Protein AF-A0A8K0RJI7-F1 (afdb_monomer)

Organism: NCBI:txid61284

Structure (mmCIF, N/CA/C/O backbone):
data_AF-A0A8K0RJI7-F1
#
_entry.id   AF-A0A8K0RJI7-F1
#
loop_
_atom_site.group_PDB
_atom_site.id
_atom_site.type_symbol
_atom_site.label_atom_id
_atom_site.label_alt_id
_atom_site.label_comp_id
_atom_site.label_asym_id
_atom_site.label_entity_id
_atom_site.label_seq_id
_atom_site.pdbx_PDB_ins_code
_atom_site.Cartn_x
_atom_site.Cartn_y
_atom_site.Cartn_z
_atom_site.occupancy
_atom_site.B_iso_or_equiv
_atom_site.auth_seq_id
_atom_site.auth_comp_id
_atom_site.auth_asym_id
_atom_site.auth_atom_id
_atom_site.pdbx_PDB_model_num
ATOM 1 N N . ILE A 1 1 ? 12.481 9.383 -5.957 1.00 90.12 1 ILE A N 1
ATOM 2 C CA . ILE A 1 1 ? 11.675 10.118 -6.959 1.00 90.12 1 ILE A CA 1
ATOM 3 C C . ILE A 1 1 ? 12.537 11.181 -7.626 1.00 90.12 1 ILE A C 1
ATOM 5 O O . ILE A 1 1 ? 13.377 11.758 -6.938 1.00 90.12 1 ILE A O 1
ATOM 9 N N . CYS A 1 2 ? 12.396 11.375 -8.936 1.00 91.81 2 CYS A N 1
ATOM 10 C CA . CYS A 1 2 ? 13.054 12.466 -9.658 1.00 91.81 2 CYS A CA 1
ATOM 11 C C . CYS A 1 2 ? 12.597 13.827 -9.094 1.00 91.81 2 CYS A C 1
ATOM 13 O O . CYS A 1 2 ? 11.471 13.941 -8.621 1.00 91.81 2 CYS A O 1
ATOM 15 N N . THR A 1 3 ? 13.475 14.831 -9.063 1.00 90.38 3 THR A N 1
ATOM 16 C CA . THR A 1 3 ? 13.127 16.189 -8.591 1.00 90.38 3 THR A CA 1
ATOM 17 C C . THR A 1 3 ? 12.796 17.159 -9.723 1.00 90.38 3 THR A C 1
ATOM 19 O O . THR A 1 3 ? 12.595 18.337 -9.457 1.00 90.38 3 THR A O 1
ATOM 22 N N . ASP A 1 4 ? 12.767 16.697 -10.975 1.00 89.00 4 ASP A N 1
ATOM 23 C CA . ASP A 1 4 ? 12.409 17.534 -12.120 1.00 89.00 4 ASP A CA 1
ATOM 24 C C . ASP A 1 4 ? 10.889 17.757 -12.174 1.00 89.00 4 ASP A C 1
ATOM 26 O O . ASP A 1 4 ? 10.128 16.792 -12.121 1.00 89.00 4 ASP A O 1
ATOM 30 N N . ASP A 1 5 ? 10.449 19.013 -12.294 1.00 83.75 5 ASP A N 1
ATOM 31 C CA . ASP A 1 5 ? 9.034 19.411 -12.171 1.00 83.75 5 ASP A CA 1
ATOM 32 C C . ASP A 1 5 ? 8.113 18.776 -13.225 1.00 83.75 5 ASP A C 1
ATOM 34 O O . ASP A 1 5 ? 6.894 18.771 -13.072 1.00 83.75 5 ASP A O 1
ATOM 38 N N . LYS A 1 6 ? 8.682 18.252 -14.316 1.00 86.38 6 LYS A N 1
ATOM 39 C CA . LYS A 1 6 ? 7.943 17.601 -15.409 1.00 86.38 6 LYS A CA 1
ATOM 40 C C . LYS A 1 6 ? 8.105 16.079 -15.414 1.00 86.38 6 LYS A C 1
ATOM 42 O O . LYS A 1 6 ? 7.796 15.444 -16.421 1.00 86.38 6 LYS A O 1
ATOM 47 N N . CYS A 1 7 ? 8.637 15.495 -14.338 1.00 88.75 7 CYS A N 1
ATOM 48 C CA . CYS A 1 7 ? 8.981 14.082 -14.285 1.00 88.75 7 CYS A CA 1
ATOM 49 C C . CYS A 1 7 ? 8.437 13.370 -13.041 1.00 88.75 7 CYS A C 1
ATOM 51 O O . CYS A 1 7 ? 8.995 13.471 -11.949 1.00 88.75 7 CYS A O 1
ATOM 53 N N . ASP A 1 8 ? 7.447 12.504 -13.253 1.00 86.56 8 ASP A N 1
ATOM 54 C CA . ASP A 1 8 ? 6.852 11.675 -12.196 1.00 86.56 8 ASP A CA 1
ATOM 55 C C . ASP A 1 8 ? 7.604 10.351 -11.961 1.00 86.56 8 ASP A C 1
ATOM 57 O O . ASP A 1 8 ? 7.124 9.440 -11.281 1.00 86.56 8 ASP A O 1
ATOM 61 N N . TYR A 1 9 ? 8.807 10.202 -12.525 1.00 88.44 9 TYR A N 1
ATOM 62 C CA . TYR A 1 9 ? 9.553 8.955 -12.426 1.00 88.44 9 TYR A CA 1
ATOM 63 C C . TYR A 1 9 ? 9.998 8.668 -10.986 1.00 88.44 9 TYR A C 1
ATOM 65 O O . TYR A 1 9 ? 10.750 9.418 -10.344 1.00 88.44 9 TYR A O 1
ATOM 73 N N . CYS A 1 10 ? 9.599 7.501 -10.488 1.00 87.88 10 CYS A N 1
ATOM 74 C CA . CYS A 1 10 ? 10.078 6.948 -9.235 1.00 87.88 10 CYS A CA 1
ATOM 75 C C . CYS A 1 10 ? 10.521 5.492 -9.417 1.00 87.88 10 CYS A C 1
ATOM 77 O O . CYS A 1 10 ? 10.012 4.741 -10.243 1.00 87.88 10 CYS A O 1
ATOM 79 N N . THR A 1 11 ? 11.527 5.091 -8.647 1.00 88.69 11 THR A N 1
ATOM 80 C CA . THR A 1 11 ? 12.058 3.728 -8.654 1.00 88.69 11 THR A CA 1
ATOM 81 C C . THR A 1 11 ? 12.514 3.370 -7.250 1.00 88.69 11 THR A C 1
ATOM 83 O O . THR A 1 11 ? 12.948 4.231 -6.483 1.00 88.69 11 THR A O 1
ATOM 86 N N . ARG A 1 12 ? 12.420 2.078 -6.930 1.00 87.38 12 ARG A N 1
ATOM 87 C CA . ARG A 1 12 ? 12.932 1.488 -5.686 1.00 87.38 12 ARG A CA 1
ATOM 88 C C . ARG A 1 12 ? 14.443 1.244 -5.722 1.00 87.38 12 ARG A C 1
ATOM 90 O O . ARG A 1 12 ? 15.040 1.019 -4.680 1.00 87.38 12 ARG A O 1
ATOM 97 N N . ARG A 1 13 ? 15.040 1.229 -6.917 1.00 88.38 13 ARG A N 1
ATOM 98 C CA . ARG A 1 13 ? 16.465 0.953 -7.152 1.00 88.38 13 ARG A CA 1
ATOM 99 C C . ARG A 1 13 ? 17.171 2.225 -7.585 1.00 88.38 13 ARG A C 1
ATOM 101 O O . ARG A 1 13 ? 16.717 2.860 -8.539 1.00 88.38 13 ARG A O 1
ATOM 108 N N . VAL A 1 14 ? 18.255 2.581 -6.898 1.00 89.06 14 VAL A N 1
ATOM 109 C CA . VAL A 1 14 ? 18.999 3.816 -7.173 1.00 89.06 14 VAL A CA 1
ATOM 110 C C . VAL A 1 14 ? 19.699 3.743 -8.527 1.00 89.06 14 VAL A C 1
ATOM 112 O O . VAL A 1 14 ? 19.699 4.728 -9.250 1.00 89.06 14 VAL A O 1
ATOM 115 N N . GLU A 1 15 ? 20.175 2.566 -8.940 1.00 92.31 15 GLU A N 1
ATOM 116 C CA . GLU A 1 15 ? 20.837 2.320 -10.231 1.00 92.31 15 GLU A CA 1
ATOM 117 C C . GLU A 1 15 ? 19.938 2.749 -11.392 1.00 92.31 15 GLU A C 1
ATOM 119 O O . GLU A 1 15 ? 20.341 3.516 -12.259 1.00 92.31 15 GLU A O 1
ATOM 124 N N . LYS A 1 16 ? 18.654 2.385 -11.322 1.00 92.00 16 LYS A N 1
ATOM 125 C CA . LYS A 1 16 ? 17.657 2.816 -12.308 1.00 92.00 16 LYS A CA 1
ATOM 126 C C . LYS A 1 16 ? 17.427 4.329 -12.305 1.00 92.00 16 LYS A C 1
ATOM 128 O O . LYS A 1 16 ? 17.042 4.889 -13.323 1.00 92.00 16 LYS A O 1
ATOM 133 N N . MET A 1 17 ? 17.638 4.996 -11.170 1.00 91.44 17 MET A N 1
ATOM 134 C CA . MET A 1 17 ? 17.592 6.456 -11.106 1.00 91.44 17 MET A CA 1
ATOM 135 C C . MET A 1 17 ? 18.823 7.067 -11.779 1.00 91.44 17 MET A C 1
ATOM 137 O O . MET A 1 17 ? 18.676 8.052 -12.496 1.00 91.44 17 MET A O 1
ATOM 141 N N . HIS A 1 18 ? 20.007 6.464 -11.615 1.00 92.88 18 HIS A N 1
ATOM 142 C CA . HIS A 1 18 ? 21.217 6.877 -12.332 1.00 92.88 18 HIS A CA 1
ATOM 143 C C . HIS A 1 18 ? 21.011 6.799 -13.854 1.00 92.88 18 HIS A C 1
ATOM 145 O O . HIS A 1 18 ? 21.307 7.775 -14.544 1.00 92.88 18 HIS A O 1
ATOM 151 N N . ASP A 1 19 ? 20.427 5.703 -14.347 1.00 93.00 19 ASP A N 1
ATOM 152 C CA . ASP A 1 19 ? 20.117 5.492 -15.771 1.00 93.00 19 ASP A CA 1
ATOM 153 C C . ASP A 1 19 ? 19.017 6.424 -16.298 1.00 93.00 19 ASP A C 1
ATOM 155 O O . ASP A 1 19 ? 18.947 6.706 -17.493 1.00 93.00 19 ASP A O 1
ATOM 159 N N . HIS A 1 20 ? 18.156 6.923 -15.411 1.00 92.81 20 HIS A N 1
ATOM 160 C CA . HIS A 1 20 ? 17.091 7.857 -15.754 1.00 92.81 20 HIS A CA 1
ATOM 161 C C . HIS A 1 20 ? 17.591 9.306 -15.901 1.00 92.81 20 HIS A C 1
ATOM 163 O O . HIS A 1 20 ? 17.025 10.072 -16.678 1.00 92.81 20 HIS A O 1
ATOM 169 N N . MET A 1 21 ? 18.665 9.706 -15.207 1.00 91.38 21 MET A N 1
ATOM 170 C CA . MET A 1 21 ? 19.163 11.094 -15.233 1.00 91.38 21 MET A CA 1
ATOM 171 C C . MET A 1 21 ? 19.499 11.661 -16.619 1.00 91.38 21 MET A C 1
ATOM 173 O O . MET A 1 21 ? 19.175 12.831 -16.856 1.00 91.38 21 MET A O 1
ATOM 177 N N . PRO A 1 22 ? 20.089 10.886 -17.550 1.00 91.56 22 PRO A N 1
ATOM 178 C CA . PRO A 1 22 ? 20.344 11.358 -18.905 1.00 91.56 22 PRO A CA 1
ATOM 179 C C . PRO A 1 22 ? 19.091 11.845 -19.644 1.00 91.56 22 PRO A C 1
ATOM 181 O O . PRO A 1 22 ? 19.218 12.718 -20.498 1.00 91.56 22 PRO A O 1
ATOM 184 N N . ALA A 1 23 ? 17.889 11.366 -19.290 1.00 89.94 23 ALA A N 1
ATOM 185 C CA . ALA A 1 23 ? 16.630 11.845 -19.873 1.00 89.94 23 ALA A CA 1
ATOM 186 C C . ALA A 1 23 ? 16.375 13.340 -19.600 1.00 89.94 23 ALA A C 1
ATOM 188 O O . ALA A 1 23 ? 15.705 14.004 -20.384 1.00 89.94 23 ALA A O 1
ATOM 189 N N . HIS A 1 24 ? 16.968 13.880 -18.531 1.00 89.75 24 HIS A N 1
ATOM 190 C CA . HIS A 1 24 ? 16.906 15.299 -18.160 1.00 89.75 24 HIS A CA 1
ATOM 191 C C . HIS A 1 24 ? 18.175 16.069 -18.544 1.00 89.75 24 HIS A C 1
ATOM 193 O O . HIS A 1 24 ? 18.389 17.184 -18.071 1.00 89.75 24 HIS A O 1
ATOM 199 N N . GLY A 1 25 ? 19.072 15.460 -19.331 1.00 88.81 25 GLY A N 1
ATOM 200 C CA . GLY A 1 25 ? 20.388 16.022 -19.655 1.00 88.81 25 GLY A CA 1
ATOM 201 C C . GLY A 1 25 ? 21.335 16.117 -18.452 1.00 88.81 25 GLY A C 1
ATOM 202 O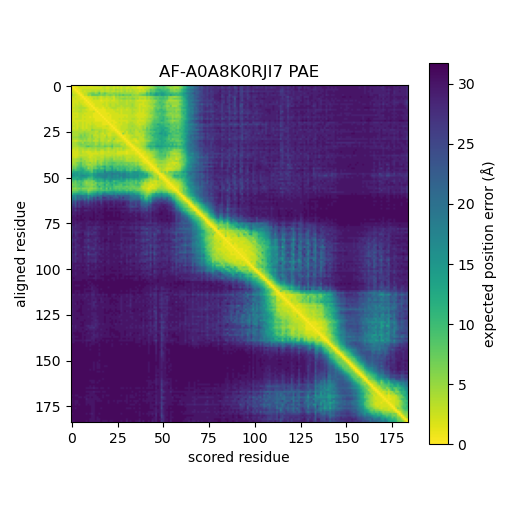 O . GLY A 1 25 ? 22.339 16.828 -18.506 1.00 88.81 25 GLY A O 1
ATOM 203 N N . LYS A 1 26 ? 21.024 15.419 -17.354 1.00 88.88 26 LYS A N 1
ATOM 204 C CA . LYS A 1 26 ? 21.789 15.451 -16.105 1.00 88.88 26 LYS A CA 1
ATOM 205 C C . LYS A 1 26 ? 22.587 14.159 -15.965 1.00 88.88 26 LYS A C 1
ATOM 207 O O . LYS A 1 26 ? 22.165 13.085 -16.386 1.00 88.88 26 LYS A O 1
ATOM 212 N N . ARG A 1 27 ? 23.766 14.245 -15.358 1.00 90.00 27 ARG A N 1
ATOM 213 C CA . ARG A 1 27 ? 24.567 13.073 -14.992 1.00 90.00 27 ARG A CA 1
ATOM 214 C C . ARG A 1 27 ? 24.341 12.774 -13.529 1.00 90.00 27 ARG A C 1
ATOM 216 O O . ARG A 1 27 ? 24.317 13.674 -12.697 1.00 90.00 27 ARG A O 1
ATOM 223 N N . ALA A 1 28 ? 24.263 11.498 -13.195 1.00 86.44 28 ALA A N 1
ATOM 224 C CA . ALA A 1 28 ? 24.016 11.098 -11.824 1.00 86.44 28 ALA A CA 1
ATOM 225 C C . ALA A 1 28 ? 25.138 11.520 -10.848 1.00 86.44 28 ALA A C 1
ATOM 227 O O . ALA A 1 28 ? 24.880 11.732 -9.670 1.00 86.44 28 ALA A O 1
ATOM 228 N N . SER A 1 29 ? 26.358 11.751 -11.349 1.00 87.56 29 SER A N 1
ATOM 229 C CA . SER A 1 29 ? 27.476 12.334 -10.591 1.00 87.56 29 SER A CA 1
ATOM 230 C C . SER A 1 29 ? 27.259 13.790 -10.160 1.00 87.56 29 SER A C 1
ATOM 232 O O . SER A 1 29 ? 28.001 14.291 -9.326 1.00 87.56 29 SER A O 1
ATOM 234 N N . GLN A 1 30 ? 26.283 14.494 -10.741 1.00 89.25 30 GLN A N 1
ATOM 235 C CA . GLN A 1 30 ? 25.916 15.859 -10.348 1.00 89.25 30 GLN A CA 1
ATOM 236 C C . GLN A 1 30 ? 24.961 15.875 -9.145 1.00 89.25 30 GLN A C 1
ATOM 238 O O . GLN A 1 30 ? 24.658 16.947 -8.622 1.00 89.25 30 GLN A O 1
ATOM 243 N N . HIS A 1 31 ? 24.484 14.705 -8.703 1.00 87.88 31 HIS A N 1
ATOM 244 C CA . HIS A 1 31 ? 23.700 14.587 -7.484 1.00 87.88 31 HIS A CA 1
ATOM 245 C C . HIS A 1 31 ? 24.562 14.962 -6.277 1.00 87.88 31 HIS A C 1
ATOM 247 O O . HIS A 1 31 ? 25.542 14.293 -5.959 1.00 87.88 31 HIS A O 1
ATOM 253 N N . THR A 1 32 ? 24.176 16.036 -5.594 1.00 87.94 32 THR A N 1
ATOM 254 C CA . THR A 1 32 ? 24.808 16.489 -4.351 1.00 87.94 32 THR A CA 1
ATOM 255 C C . THR A 1 32 ? 23.738 16.698 -3.290 1.00 87.94 32 THR A C 1
ATOM 257 O O . THR A 1 32 ? 22.575 16.922 -3.619 1.00 87.94 32 THR A O 1
ATOM 260 N N . SER A 1 33 ? 24.123 16.678 -2.014 1.00 82.56 33 SER A N 1
ATOM 261 C CA . SER A 1 33 ? 23.201 16.962 -0.903 1.00 82.56 33 SER A CA 1
ATOM 262 C C . SER A 1 33 ? 22.571 18.359 -0.993 1.00 82.56 33 SER A C 1
ATOM 264 O O . SER A 1 33 ? 21.435 18.545 -0.573 1.00 82.56 33 SER A O 1
ATOM 266 N N . ILE A 1 34 ? 23.283 19.326 -1.581 1.00 85.12 34 ILE A N 1
ATOM 267 C CA . ILE A 1 34 ? 22.828 20.715 -1.760 1.00 85.12 34 ILE A CA 1
ATOM 268 C C . ILE A 1 34 ? 21.900 20.847 -2.978 1.00 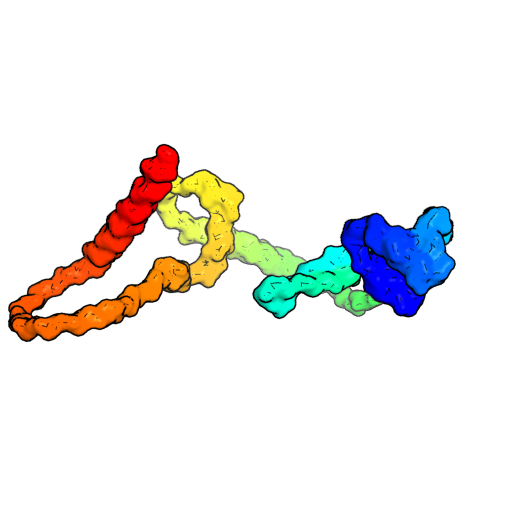85.12 34 ILE A C 1
ATOM 270 O O . ILE A 1 34 ? 20.984 21.666 -2.985 1.00 85.12 34 ILE A O 1
ATOM 274 N N . ARG A 1 35 ? 22.131 20.048 -4.026 1.00 86.25 35 ARG A N 1
ATOM 275 C CA . ARG A 1 35 ? 21.312 20.014 -5.247 1.00 86.25 35 ARG A CA 1
ATOM 276 C C . ARG A 1 35 ? 20.938 18.568 -5.581 1.00 86.25 35 ARG A C 1
ATOM 278 O O . ARG A 1 35 ? 21.552 17.963 -6.468 1.00 86.25 35 ARG A O 1
ATOM 285 N N . PRO A 1 36 ? 19.956 17.995 -4.866 1.00 89.06 36 PRO A N 1
ATOM 286 C CA . PRO A 1 36 ? 19.538 16.625 -5.102 1.00 89.06 36 PRO A CA 1
ATOM 287 C C . PRO A 1 36 ? 18.764 16.518 -6.421 1.00 89.06 36 PRO A C 1
ATOM 289 O O . PRO A 1 36 ? 17.751 17.182 -6.634 1.00 89.06 36 PRO A O 1
ATOM 292 N N . LEU A 1 37 ? 19.233 15.636 -7.305 1.00 91.06 37 LEU A N 1
ATOM 293 C CA . LEU A 1 37 ? 18.557 15.304 -8.571 1.00 91.06 37 LEU A CA 1
ATOM 294 C C . LEU A 1 37 ? 17.399 14.304 -8.411 1.00 91.06 37 LEU A C 1
ATOM 296 O O . LEU A 1 37 ? 16.564 14.119 -9.295 1.00 91.06 37 LEU A O 1
ATOM 300 N N . TRP A 1 38 ? 17.374 13.625 -7.273 1.00 92.12 38 TRP A N 1
ATOM 301 C CA . TRP A 1 38 ? 16.298 12.755 -6.837 1.00 92.12 38 TRP A CA 1
ATOM 302 C C . TRP A 1 38 ? 16.246 12.807 -5.316 1.00 92.12 38 TRP A C 1
ATOM 304 O O . TRP A 1 38 ? 17.262 13.030 -4.662 1.00 92.12 38 TRP A O 1
ATOM 314 N N . LYS A 1 39 ? 15.068 12.581 -4.746 1.00 90.00 39 LYS A N 1
ATOM 315 C CA . LYS A 1 39 ? 14.873 12.486 -3.295 1.00 90.00 39 LYS A CA 1
ATOM 316 C C . LYS A 1 39 ? 14.348 11.108 -2.912 1.00 90.00 39 LYS A C 1
ATOM 318 O O . LYS A 1 39 ? 13.674 10.449 -3.714 1.00 90.00 39 LYS A O 1
ATOM 323 N N . ALA A 1 40 ? 14.666 10.661 -1.701 1.00 87.88 40 ALA A N 1
ATOM 324 C CA . ALA A 1 40 ? 13.989 9.518 -1.104 1.00 87.88 40 ALA A CA 1
ATOM 325 C C . ALA A 1 40 ? 12.520 9.886 -0.837 1.00 87.88 40 ALA A C 1
ATOM 327 O O . ALA A 1 40 ? 12.200 11.047 -0.585 1.00 87.88 40 ALA A O 1
ATOM 328 N N . CYS A 1 41 ? 11.620 8.915 -0.944 1.00 84.19 41 CYS A N 1
ATOM 329 C CA . CYS A 1 41 ? 10.206 9.104 -0.645 1.00 84.19 41 CYS A CA 1
ATOM 330 C C . CYS A 1 41 ? 9.622 7.808 -0.091 1.00 84.19 41 CYS A C 1
ATOM 332 O O . CYS A 1 41 ? 10.044 6.717 -0.487 1.00 84.19 41 CYS A O 1
ATOM 334 N N . LYS A 1 42 ? 8.637 7.926 0.799 1.00 84.81 42 LYS A N 1
ATOM 335 C CA . LYS A 1 42 ? 7.875 6.783 1.293 1.00 84.81 42 LYS A CA 1
ATOM 336 C C . LYS A 1 42 ? 6.731 6.506 0.324 1.00 84.81 42 LYS A C 1
ATOM 338 O O . LYS A 1 42 ? 5.997 7.416 -0.054 1.00 84.81 42 LYS A O 1
ATOM 343 N N . LEU A 1 43 ? 6.618 5.257 -0.116 1.00 85.38 43 LEU A N 1
ATOM 344 C CA . LEU A 1 43 ? 5.515 4.800 -0.956 1.00 85.38 43 LEU A CA 1
ATOM 345 C C . LEU A 1 43 ? 4.575 3.964 -0.099 1.00 85.38 43 LEU A C 1
ATOM 347 O O . LEU A 1 43 ? 5.031 3.057 0.598 1.00 85.38 43 LEU A O 1
ATOM 351 N N . GLN A 1 44 ? 3.282 4.255 -0.174 1.00 85.56 44 GLN A N 1
ATOM 352 C CA . GLN A 1 44 ? 2.247 3.358 0.321 1.00 85.56 44 GLN A CA 1
ATOM 353 C C . GLN A 1 44 ? 1.646 2.596 -0.854 1.00 85.56 44 GLN A C 1
ATOM 355 O O . GLN A 1 44 ? 1.571 3.096 -1.978 1.00 85.56 44 GLN A O 1
ATOM 360 N N . THR A 1 45 ? 1.278 1.350 -0.578 1.00 88.81 45 THR A N 1
ATOM 361 C CA . THR A 1 45 ? 0.740 0.416 -1.561 1.00 88.81 45 THR A CA 1
ATOM 362 C C . THR A 1 45 ? -0.659 -0.000 -1.181 1.00 88.81 45 THR A C 1
ATOM 364 O O . THR A 1 45 ? -0.931 -0.248 -0.005 1.00 88.81 45 THR A O 1
ATOM 367 N N . TYR A 1 46 ? -1.512 -0.153 -2.182 1.00 83.00 46 TYR A N 1
ATOM 368 C CA . TYR A 1 46 ? -2.822 -0.761 -2.024 1.00 83.00 46 TYR A CA 1
ATOM 369 C C . TYR A 1 46 ? -3.111 -1.669 -3.218 1.00 83.00 46 TYR A C 1
ATOM 371 O O . TYR A 1 46 ? -2.581 -1.475 -4.314 1.00 83.00 46 TYR A O 1
ATOM 379 N N . PHE A 1 47 ? -3.904 -2.709 -2.974 1.00 81.75 47 PHE A N 1
ATOM 380 C CA . PHE A 1 47 ? -4.311 -3.647 -4.011 1.00 81.75 47 PHE A CA 1
ATOM 381 C C . PHE A 1 47 ? -5.505 -3.059 -4.753 1.00 81.75 47 PHE A C 1
ATOM 383 O O . PHE A 1 47 ? -6.569 -2.882 -4.163 1.00 81.75 47 PHE A O 1
ATOM 390 N N . THR A 1 48 ? -5.327 -2.747 -6.032 1.00 77.81 48 THR A N 1
ATOM 391 C CA . THR A 1 48 ? -6.405 -2.221 -6.883 1.00 77.81 48 THR A CA 1
ATOM 392 C C . THR A 1 48 ? -7.211 -3.332 -7.536 1.00 77.81 48 THR A C 1
ATOM 394 O O . THR A 1 48 ? -8.421 -3.214 -7.697 1.00 77.81 48 THR A O 1
ATOM 397 N N . ALA A 1 49 ? -6.557 -4.443 -7.871 1.00 82.94 49 ALA A N 1
ATOM 398 C CA . ALA A 1 49 ? -7.189 -5.656 -8.369 1.00 82.94 49 ALA A CA 1
ATOM 399 C C . ALA A 1 49 ? -6.301 -6.870 -8.070 1.00 82.94 49 ALA A C 1
ATOM 401 O O . ALA A 1 49 ? -5.189 -6.744 -7.551 1.00 82.94 49 ALA A O 1
ATOM 402 N N . LYS A 1 50 ? -6.773 -8.070 -8.422 1.00 81.88 50 LYS A N 1
ATOM 403 C CA . LYS A 1 50 ? -6.008 -9.311 -8.247 1.00 81.88 50 LYS A CA 1
ATOM 404 C C . LYS A 1 50 ? -4.678 -9.221 -9.012 1.00 81.88 50 LYS A C 1
ATOM 406 O O . LYS A 1 50 ? -4.657 -9.296 -10.235 1.00 81.88 50 LYS A O 1
ATOM 411 N N . GLY A 1 51 ? -3.579 -9.051 -8.279 1.00 78.19 51 GLY A N 1
ATOM 412 C CA . GLY A 1 51 ? -2.227 -8.936 -8.837 1.00 78.19 51 GLY A CA 1
ATOM 413 C C . GLY A 1 51 ? -1.811 -7.534 -9.302 1.00 78.19 51 GLY A C 1
ATOM 414 O O . GLY A 1 51 ? -0.694 -7.396 -9.794 1.00 78.19 51 GLY A O 1
ATOM 415 N N . LEU A 1 52 ? -2.647 -6.502 -9.128 1.00 83.44 52 LEU A N 1
ATOM 416 C CA . LEU A 1 52 ? -2.281 -5.109 -9.402 1.00 83.44 52 LEU A CA 1
ATOM 417 C C . LEU A 1 52 ? -2.031 -4.362 -8.088 1.00 83.44 52 LEU A C 1
ATOM 419 O O . LEU A 1 52 ? -2.882 -4.337 -7.196 1.00 83.44 52 LEU A O 1
ATOM 423 N N . ILE A 1 53 ? -0.831 -3.791 -7.974 1.00 86.75 53 ILE A N 1
ATOM 424 C CA . ILE A 1 53 ? -0.402 -2.976 -6.838 1.00 86.75 53 ILE A CA 1
ATOM 425 C C . ILE A 1 53 ? -0.168 -1.565 -7.355 1.00 86.75 53 ILE A C 1
ATOM 427 O O . ILE A 1 53 ? 0.739 -1.350 -8.163 1.00 86.75 53 ILE A O 1
ATOM 431 N N . ASP A 1 54 ? -0.939 -0.621 -6.830 1.00 84.81 54 ASP A N 1
ATOM 432 C CA . ASP A 1 54 ? -0.710 0.795 -7.074 1.00 84.81 54 ASP A CA 1
ATOM 433 C C . ASP A 1 54 ? 0.188 1.382 -5.987 1.00 84.81 54 ASP A C 1
ATOM 435 O O . ASP A 1 54 ? 0.132 0.998 -4.813 1.00 84.81 54 ASP A O 1
ATOM 439 N N . TYR A 1 55 ? 1.020 2.337 -6.400 1.00 84.38 55 TYR A N 1
ATOM 440 C CA . TYR A 1 55 ? 1.952 3.058 -5.544 1.00 84.38 55 TYR A CA 1
ATOM 441 C C . TYR A 1 55 ? 1.591 4.536 -5.552 1.00 84.38 55 TYR A C 1
ATOM 443 O O . TYR A 1 55 ? 1.473 5.141 -6.615 1.00 84.38 55 TYR A O 1
ATOM 451 N N . PHE A 1 56 ? 1.500 5.140 -4.374 1.00 85.75 56 PHE A N 1
ATOM 452 C CA . PHE A 1 56 ? 1.402 6.589 -4.247 1.00 85.75 56 PHE A CA 1
ATOM 453 C C . PHE A 1 56 ? 2.391 7.098 -3.203 1.00 85.75 56 PHE A C 1
ATOM 455 O O . PHE A 1 56 ? 2.790 6.383 -2.278 1.00 85.75 56 PHE A O 1
ATOM 462 N N . VAL A 1 57 ? 2.838 8.338 -3.391 1.00 84.31 57 VAL A N 1
ATOM 463 C CA . VAL A 1 57 ? 3.810 8.980 -2.507 1.00 84.31 57 VAL A CA 1
ATOM 464 C C . VAL A 1 57 ? 3.095 9.464 -1.254 1.00 84.31 57 VAL A C 1
ATOM 466 O O . VAL A 1 57 ? 2.156 10.251 -1.336 1.00 84.31 57 VAL A O 1
ATOM 469 N N . VAL A 1 58 ? 3.567 9.014 -0.095 1.00 85.75 58 VAL A N 1
ATOM 470 C CA . VAL A 1 58 ? 3.141 9.541 1.200 1.00 85.75 58 VAL A CA 1
ATOM 471 C C . VAL A 1 58 ? 4.132 10.618 1.602 1.00 85.75 58 VAL A C 1
ATOM 473 O O . VAL A 1 58 ? 5.308 10.339 1.847 1.00 85.75 58 VAL A O 1
ATOM 476 N N . ASN A 1 59 ? 3.652 11.855 1.665 1.00 80.50 59 ASN A N 1
ATOM 477 C CA . ASN A 1 59 ? 4.377 12.912 2.347 1.00 80.50 59 ASN A CA 1
ATOM 478 C C . ASN A 1 59 ? 4.123 12.719 3.839 1.00 80.50 59 ASN A C 1
ATOM 480 O O . ASN A 1 59 ? 3.015 12.968 4.314 1.00 80.50 59 ASN A O 1
ATOM 484 N N . GLU A 1 60 ? 5.128 12.253 4.576 1.00 65.44 60 GLU A N 1
ATOM 485 C CA . GLU A 1 60 ? 5.110 12.456 6.019 1.00 65.44 60 GLU A CA 1
ATOM 486 C C . GLU A 1 60 ? 5.260 13.960 6.206 1.00 65.44 60 GLU A C 1
ATOM 488 O O . GLU A 1 60 ? 6.290 14.540 5.863 1.00 65.44 60 GLU A O 1
ATOM 493 N N . ALA A 1 61 ? 4.175 14.620 6.611 1.00 58.59 61 ALA A N 1
ATOM 494 C CA . ALA A 1 61 ? 4.291 15.973 7.103 1.00 58.59 61 ALA A CA 1
ATOM 495 C C . ALA A 1 61 ? 5.268 15.887 8.274 1.00 58.59 61 ALA A C 1
ATOM 497 O O . ALA A 1 61 ? 4.949 15.279 9.298 1.00 58.59 61 ALA A O 1
ATOM 498 N N . GLU A 1 62 ? 6.471 16.437 8.091 1.00 54.38 62 GLU A N 1
ATOM 499 C CA . GLU A 1 62 ? 7.346 16.773 9.207 1.00 54.38 62 GLU A CA 1
ATOM 500 C C . GLU A 1 62 ? 6.443 17.412 10.265 1.00 54.38 62 GLU A C 1
ATOM 502 O O . GLU A 1 62 ? 5.660 18.300 9.896 1.00 54.38 62 GLU A O 1
ATOM 507 N N . PRO A 1 63 ? 6.457 16.955 11.530 1.00 45.94 63 PRO A N 1
ATOM 508 C CA . PRO A 1 63 ? 5.706 17.630 12.567 1.00 45.94 63 PRO A CA 1
ATOM 509 C C . PRO A 1 63 ? 6.288 19.035 12.640 1.00 45.94 63 PRO A C 1
ATOM 511 O O . PRO A 1 63 ? 7.330 19.262 13.256 1.00 45.94 63 PRO A O 1
ATOM 514 N N . SER A 1 64 ? 5.648 19.980 11.947 1.00 40.47 64 SER A N 1
ATOM 515 C CA . SER A 1 64 ? 5.936 21.388 12.081 1.00 40.47 64 SER A CA 1
ATOM 516 C C . SER A 1 64 ? 5.867 21.633 13.572 1.00 40.47 64 SER A C 1
ATOM 518 O O . SER A 1 64 ? 4.820 21.428 14.192 1.00 40.47 64 SER A O 1
ATOM 520 N N . SER A 1 65 ? 7.011 21.974 14.155 1.00 50.03 65 SER A N 1
ATOM 521 C CA . SER A 1 65 ? 7.136 22.398 15.538 1.00 50.03 65 SER A CA 1
ATOM 522 C C . SER A 1 65 ? 6.409 23.733 15.688 1.00 50.03 65 SER A C 1
ATOM 524 O O . SER A 1 65 ? 7.017 24.796 15.761 1.00 50.03 65 SER A O 1
ATOM 526 N N . SER A 1 66 ? 5.086 23.675 15.610 1.00 40.41 66 SER A N 1
ATOM 527 C CA . SER A 1 66 ? 4.077 24.666 15.950 1.00 40.41 66 SER A CA 1
ATOM 528 C C . SER A 1 66 ? 2.730 23.960 15.748 1.00 40.41 66 SER A C 1
ATOM 530 O O . SER A 1 66 ? 2.292 23.787 14.609 1.00 40.41 66 SER A O 1
ATOM 532 N N . PRO A 1 67 ? 2.043 23.524 16.814 1.00 40.81 67 PRO A N 1
ATOM 533 C CA . PRO A 1 67 ? 0.612 23.318 16.718 1.00 40.81 67 PRO A CA 1
ATOM 534 C C . PRO A 1 67 ? -0.003 24.708 16.536 1.00 40.81 67 PRO A C 1
ATOM 536 O O . PRO A 1 67 ? -0.150 25.450 17.501 1.00 40.81 67 PRO A O 1
ATOM 539 N N . SER A 1 68 ? -0.307 25.107 15.302 1.00 38.97 68 SER A N 1
ATOM 540 C CA . SER A 1 68 ? -1.285 26.170 15.077 1.00 38.97 68 SER A CA 1
ATOM 541 C 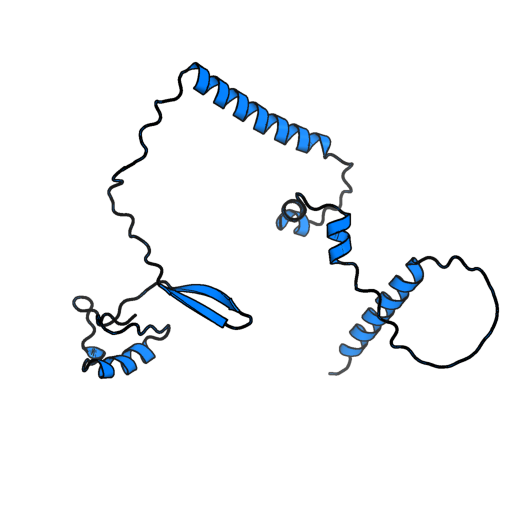C . SER A 1 68 ? -2.669 25.532 15.196 1.00 38.97 68 SER A C 1
ATOM 543 O O . SER A 1 68 ? -3.049 24.753 14.321 1.00 38.97 68 SER A O 1
ATOM 545 N N . PRO A 1 69 ? -3.429 25.807 16.269 1.00 45.88 69 PRO A N 1
ATOM 546 C CA . PRO A 1 69 ? -4.767 25.281 16.426 1.00 45.88 69 PRO A CA 1
ATOM 547 C C . PRO A 1 69 ? -5.726 26.228 15.701 1.00 45.88 69 PRO A C 1
ATOM 549 O O . PRO A 1 69 ? -6.137 27.251 16.239 1.00 45.88 69 PRO A O 1
ATOM 552 N N . LEU A 1 70 ? -6.079 25.903 14.462 1.00 42.47 70 LEU A N 1
ATOM 553 C CA . LEU A 1 70 ? -7.254 26.458 13.791 1.00 42.47 70 LEU A CA 1
ATOM 554 C C . LEU A 1 70 ? -7.951 25.305 13.054 1.00 42.47 70 LEU A C 1
ATOM 556 O O . LEU A 1 70 ? -7.403 24.776 12.101 1.00 42.47 70 LEU A O 1
ATOM 560 N N . GLY A 1 71 ? -9.132 24.830 13.435 1.00 41.94 71 GLY A N 1
ATOM 561 C CA . GLY A 1 71 ? -10.024 25.288 14.484 1.00 41.94 71 GLY A CA 1
ATOM 562 C C . GLY A 1 71 ? -10.681 24.109 15.179 1.00 41.94 71 GLY A C 1
ATOM 563 O O . GLY A 1 71 ? -11.575 23.473 14.634 1.00 41.94 71 GLY A O 1
ATOM 564 N N . THR A 1 72 ? -10.314 23.908 16.438 1.00 43.50 72 THR A N 1
ATOM 565 C CA . THR A 1 72 ? -11.323 23.550 17.425 1.00 43.50 72 THR A CA 1
ATOM 566 C C . THR A 1 72 ? -11.959 24.872 17.810 1.00 43.50 72 THR A C 1
ATOM 568 O O . THR A 1 72 ? -11.409 25.638 18.601 1.00 43.50 72 THR A O 1
ATOM 571 N N . ARG A 1 73 ? -13.091 25.185 17.172 1.00 45.91 73 ARG A N 1
ATOM 572 C CA . ARG A 1 73 ? -14.086 26.083 17.757 1.00 45.91 73 ARG A CA 1
ATOM 573 C C . ARG A 1 73 ? -14.254 25.590 19.187 1.00 45.91 73 ARG A C 1
ATOM 575 O O . ARG A 1 73 ? -14.703 24.464 19.359 1.00 45.91 73 ARG A O 1
ATOM 582 N N . GLY A 1 74 ? -13.768 26.375 20.148 1.00 47.16 74 GLY A N 1
ATOM 583 C CA . GLY A 1 74 ? -13.752 25.992 21.550 1.00 47.16 74 GLY A CA 1
ATOM 584 C C . GLY A 1 74 ? -15.145 25.544 21.946 1.00 47.16 74 GLY A C 1
ATOM 585 O O . GLY A 1 74 ? -16.054 26.369 22.039 1.00 47.16 74 GLY A O 1
ATOM 586 N N . GLU A 1 75 ? -15.315 24.238 22.124 1.00 60.88 75 GLU A N 1
ATOM 587 C CA . GLU A 1 75 ? -16.372 23.770 22.992 1.00 60.88 75 GLU A CA 1
ATOM 588 C C . GLU A 1 75 ? -16.062 24.387 24.356 1.00 60.88 75 GLU A C 1
ATOM 590 O O . GLU A 1 75 ? -14.908 24.320 24.808 1.00 60.88 75 GLU A O 1
ATOM 595 N N . PRO A 1 76 ? -17.026 25.095 24.968 1.00 67.31 76 PRO A N 1
ATOM 596 C CA . PRO A 1 76 ? -1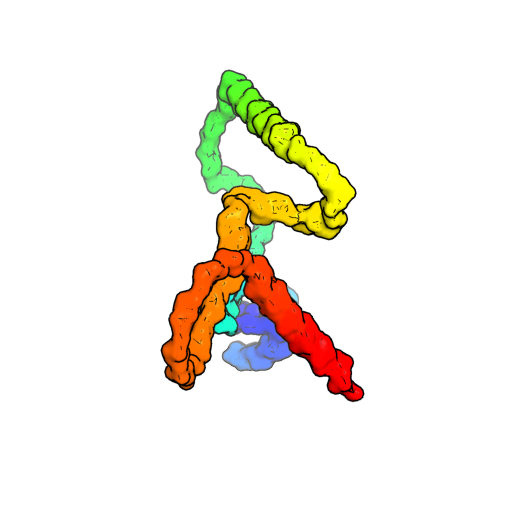6.833 25.568 26.322 1.00 67.31 76 PRO A CA 1
ATOM 597 C C . PRO A 1 76 ? -16.448 24.360 27.185 1.00 67.31 76 PRO A C 1
ATOM 599 O O . PRO A 1 76 ? -16.950 23.258 26.941 1.00 67.31 76 PRO A O 1
ATOM 602 N N . PRO A 1 77 ? -15.529 24.528 28.152 1.00 67.62 77 PRO A N 1
ATOM 603 C CA . PRO A 1 77 ? -15.230 23.454 29.083 1.00 67.62 77 PRO A CA 1
ATOM 604 C C . PRO A 1 77 ? -16.558 22.947 29.655 1.00 67.62 77 PRO A C 1
ATOM 606 O O . PRO A 1 77 ? -17.399 23.786 30.004 1.00 67.62 77 PRO A O 1
ATOM 609 N N . PRO A 1 78 ? -16.767 21.618 29.706 1.00 61.69 78 PRO A N 1
ATOM 610 C CA . PRO A 1 78 ? -18.006 21.067 30.222 1.00 61.69 78 PRO A CA 1
ATOM 611 C C . PRO A 1 78 ? -18.248 21.672 31.598 1.00 61.69 78 PRO A C 1
ATOM 613 O O . PRO A 1 78 ? -17.327 21.796 32.416 1.00 61.69 78 PRO A O 1
ATOM 616 N N . SER A 1 79 ? -19.482 22.100 31.824 1.00 72.31 79 SER A N 1
ATOM 617 C CA . SER A 1 79 ? -19.915 22.579 33.128 1.00 72.31 79 SER A CA 1
ATOM 618 C C . SER A 1 79 ? -19.593 21.526 34.198 1.00 72.31 79 SER A C 1
ATOM 620 O O . SER A 1 79 ? -19.439 20.335 33.918 1.00 72.31 79 SER A O 1
ATOM 622 N N . GLN A 1 80 ? -19.452 21.945 35.456 1.00 72.38 80 GLN A N 1
ATOM 623 C CA . GLN A 1 80 ? -19.087 21.032 36.548 1.00 72.38 80 GLN A CA 1
ATO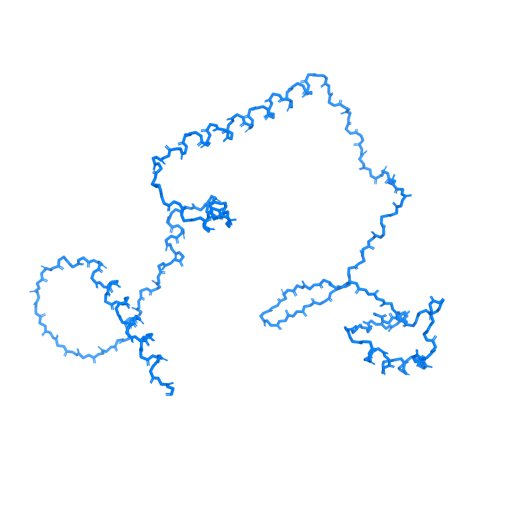M 624 C C . GLN A 1 80 ? -20.055 19.836 36.666 1.00 72.38 80 GLN A C 1
ATOM 626 O O . GLN A 1 80 ? -19.646 18.739 37.048 1.00 72.38 80 GLN A O 1
ATOM 631 N N . GLU A 1 81 ? -21.324 20.054 36.326 1.00 71.69 81 GLU A N 1
ATOM 632 C CA . GLU A 1 81 ? -22.372 19.036 36.268 1.00 71.69 81 GLU A CA 1
ATOM 633 C C . GLU A 1 81 ? -22.188 18.061 35.095 1.00 71.69 81 GLU A C 1
ATOM 635 O O . GLU A 1 81 ? -22.245 16.849 35.301 1.00 71.69 81 GLU A O 1
ATOM 640 N N . GLU A 1 82 ? -21.846 18.549 33.900 1.00 75.62 82 GLU A N 1
ATOM 641 C CA . GLU A 1 82 ? -21.512 17.702 32.749 1.00 75.62 82 GLU A CA 1
ATOM 642 C C . GLU A 1 82 ? -20.244 16.880 33.008 1.00 75.62 82 GLU A C 1
ATOM 644 O O . GLU A 1 82 ? -20.199 15.689 32.712 1.00 75.62 82 GLU A O 1
ATOM 649 N N . GLY A 1 83 ? -19.225 17.473 33.639 1.00 75.12 83 GLY A N 1
ATOM 650 C CA . GLY A 1 83 ? -18.000 16.768 34.019 1.00 75.12 83 GLY A CA 1
ATOM 651 C C . GLY A 1 83 ? -18.253 15.577 34.951 1.00 75.12 83 GLY A C 1
ATOM 652 O O . GLY A 1 83 ? -17.607 14.538 34.804 1.00 75.12 83 GLY A O 1
ATOM 653 N N . LYS A 1 84 ? -19.218 15.702 35.872 1.00 83.88 84 LYS A N 1
ATOM 654 C CA . LYS A 1 84 ? -19.664 14.589 36.723 1.00 83.88 84 LYS A CA 1
ATOM 655 C C . LYS A 1 84 ? -20.403 13.528 35.920 1.00 83.88 84 LYS A C 1
ATOM 657 O O . LYS A 1 84 ? -20.037 12.365 36.016 1.00 83.88 84 LYS A O 1
ATOM 662 N N . LEU A 1 85 ? -21.344 13.933 35.066 1.00 85.38 85 LEU A N 1
ATOM 663 C CA . LEU A 1 85 ? -22.083 13.013 34.199 1.00 85.38 85 LEU A CA 1
ATOM 664 C C . LEU A 1 85 ? -21.143 12.179 33.313 1.00 85.38 85 LEU A C 1
ATOM 666 O O . LEU A 1 85 ? -21.314 10.969 33.186 1.00 85.38 85 LEU A O 1
ATOM 670 N N . PHE A 1 86 ? -20.111 12.800 32.735 1.00 88.31 86 PHE A N 1
ATOM 671 C CA . PHE A 1 86 ? -19.104 12.087 31.946 1.00 88.31 86 PHE A CA 1
ATOM 672 C C . PHE A 1 86 ? -18.221 11.165 32.795 1.00 88.31 86 PHE A C 1
ATOM 674 O O . PHE A 1 86 ? -17.735 10.152 32.288 1.00 88.31 86 PHE A O 1
ATOM 681 N N . GLY A 1 87 ? -17.979 11.514 34.060 1.00 85.69 87 GLY A N 1
ATOM 682 C CA . GLY A 1 87 ? -17.274 10.662 35.016 1.00 85.69 87 GLY A CA 1
ATOM 683 C C . GLY A 1 87 ? -18.081 9.413 35.366 1.00 85.69 87 GLY A C 1
ATOM 684 O O . GLY A 1 87 ? -17.565 8.304 35.233 1.00 85.69 87 GLY A O 1
ATOM 685 N N . ASP A 1 88 ? -19.349 9.600 35.722 1.00 89.19 88 ASP A N 1
ATOM 686 C CA . ASP A 1 88 ? -20.275 8.526 36.089 1.00 89.19 88 ASP A CA 1
ATOM 687 C C . ASP A 1 88 ? -20.512 7.585 34.899 1.00 89.19 88 ASP A C 1
ATOM 689 O O . ASP A 1 88 ? -20.356 6.374 35.024 1.00 89.19 88 ASP A O 1
ATOM 693 N N . LEU A 1 89 ? -20.719 8.132 33.694 1.00 88.31 89 LEU A N 1
ATOM 694 C CA . LEU A 1 89 ? -20.865 7.335 32.472 1.00 88.31 89 LEU A CA 1
ATOM 695 C C . LEU A 1 89 ? -19.625 6.474 32.177 1.00 88.31 89 LEU A C 1
ATOM 697 O O . LEU A 1 89 ? -19.740 5.334 31.727 1.00 88.31 89 LEU A O 1
ATOM 701 N N . LYS A 1 90 ? -18.418 6.998 32.421 1.00 88.62 90 LYS A N 1
ATOM 702 C CA . LYS A 1 90 ? -17.185 6.213 32.264 1.00 88.62 90 LYS A CA 1
ATOM 703 C C . LYS A 1 90 ? -17.107 5.089 33.293 1.00 88.62 90 LYS A C 1
ATOM 705 O O . LYS A 1 90 ? -16.675 3.994 32.935 1.00 88.62 90 LYS A O 1
ATOM 710 N N . ALA A 1 91 ? -17.516 5.347 34.534 1.00 89.12 91 ALA A N 1
ATOM 711 C CA . ALA A 1 91 ? -17.576 4.324 35.571 1.00 89.12 91 ALA A CA 1
ATOM 712 C C . ALA A 1 91 ? -18.577 3.217 35.200 1.00 89.12 91 ALA A C 1
ATOM 714 O O . ALA A 1 91 ? -18.227 2.040 35.276 1.00 89.12 91 ALA A O 1
ATOM 715 N N . ASP A 1 92 ? -19.750 3.584 34.683 1.00 88.12 92 ASP A N 1
ATOM 716 C CA . ASP A 1 92 ? -20.780 2.640 34.242 1.00 88.12 92 ASP A CA 1
ATOM 717 C C . ASP A 1 92 ? -20.304 1.754 33.084 1.00 88.12 92 ASP A C 1
ATOM 719 O O . ASP A 1 92 ? -20.525 0.544 33.095 1.00 88.12 92 ASP A O 1
ATOM 723 N N . ILE A 1 93 ? -19.588 2.313 32.101 1.00 85.75 93 ILE A N 1
ATOM 724 C CA . ILE A 1 93 ? -19.015 1.541 30.982 1.00 85.75 93 ILE A CA 1
ATOM 725 C C . ILE A 1 93 ? -17.982 0.521 31.484 1.00 85.75 93 ILE A C 1
ATOM 727 O O . ILE A 1 93 ? -17.945 -0.620 31.008 1.00 85.75 93 ILE A O 1
ATOM 731 N N . ILE A 1 94 ? -17.138 0.916 32.442 1.00 82.88 94 ILE A N 1
ATOM 732 C CA . ILE A 1 94 ? -16.135 0.028 33.044 1.00 82.88 94 ILE A CA 1
ATOM 733 C C . ILE A 1 94 ? -16.830 -1.084 33.840 1.00 82.88 94 ILE A C 1
ATOM 735 O O . ILE A 1 94 ? -16.487 -2.256 33.674 1.00 82.88 94 ILE A O 1
ATOM 739 N N . GLN A 1 95 ? -17.842 -0.740 34.638 1.00 82.31 95 GLN A N 1
ATOM 740 C CA . GLN A 1 95 ? -18.604 -1.698 35.436 1.00 82.31 95 GLN A CA 1
ATOM 741 C C . GLN A 1 95 ? -19.376 -2.687 34.555 1.00 82.31 95 GLN A C 1
ATOM 743 O O . GLN A 1 95 ? -19.298 -3.894 34.771 1.00 82.31 95 GLN A O 1
ATOM 748 N N . ALA A 1 96 ? -20.051 -2.209 33.508 1.00 75.44 96 ALA A N 1
ATOM 749 C CA . ALA A 1 96 ? -20.761 -3.061 32.558 1.00 75.44 96 ALA A CA 1
ATOM 750 C C . ALA A 1 96 ? -19.811 -4.025 31.828 1.00 75.44 96 ALA A C 1
ATOM 752 O O . ALA A 1 96 ? -20.146 -5.188 31.606 1.00 75.44 96 ALA A O 1
ATOM 753 N N . SER A 1 97 ? -18.601 -3.569 31.491 1.00 71.88 97 SER A N 1
ATOM 754 C CA . SER A 1 97 ? -17.569 -4.423 30.890 1.00 71.88 97 SER A CA 1
ATOM 755 C C . SER A 1 97 ? -17.099 -5.519 31.852 1.00 71.88 97 SER A C 1
ATOM 757 O O . SER A 1 97 ? -16.868 -6.652 31.430 1.00 71.88 97 SER A O 1
ATOM 759 N N . HIS A 1 98 ? -16.983 -5.201 33.142 1.00 70.50 98 HIS A N 1
ATOM 760 C CA . HIS A 1 98 ? -16.625 -6.165 34.179 1.00 70.50 98 HIS A CA 1
ATOM 761 C C . HIS A 1 98 ? -17.737 -7.201 34.416 1.00 70.50 98 HIS A C 1
ATOM 763 O O . HIS A 1 98 ? -17.457 -8.398 34.466 1.00 70.50 98 HIS A O 1
ATOM 769 N N . ASP A 1 99 ? -18.999 -6.774 34.482 1.00 68.12 99 ASP A N 1
ATOM 770 C CA . ASP A 1 99 ? -20.155 -7.665 34.652 1.00 68.12 99 ASP A CA 1
ATOM 771 C C . ASP A 1 99 ? -20.344 -8.622 33.464 1.00 68.12 99 ASP A C 1
ATOM 773 O O . ASP A 1 99 ? -20.734 -9.776 33.645 1.00 68.12 99 ASP A O 1
ATOM 777 N N . LEU A 1 100 ? -20.027 -8.189 32.239 1.00 58.41 100 LEU A N 1
ATOM 778 C CA . LEU A 1 100 ? -19.975 -9.087 31.080 1.00 58.41 100 LEU A CA 1
ATOM 779 C C . LEU A 1 100 ? -18.841 -10.116 31.196 1.00 58.41 100 LEU A C 1
ATOM 781 O O . LEU A 1 100 ? -19.007 -11.251 30.758 1.00 58.41 100 LEU A O 1
ATOM 785 N N . GLY A 1 101 ? -17.710 -9.744 31.802 1.00 57.50 101 GLY A N 1
ATOM 786 C CA . GLY A 1 101 ? -16.613 -10.663 32.100 1.00 57.50 101 GLY A CA 1
ATOM 787 C C . GLY A 1 101 ? -16.986 -11.720 33.143 1.00 57.50 101 GLY A C 1
ATOM 788 O O . GLY A 1 101 ? -16.659 -12.888 32.954 1.00 57.50 101 GLY A O 1
ATOM 789 N N . SER A 1 102 ? -17.711 -11.339 34.202 1.00 56.38 102 SER A N 1
ATOM 790 C CA . SER A 1 102 ? -18.121 -12.272 35.264 1.00 56.38 102 SER A CA 1
ATOM 791 C C . SER A 1 102 ? -19.284 -13.177 34.847 1.00 56.38 102 SER A C 1
ATOM 793 O O . SER A 1 102 ? -19.302 -14.359 35.176 1.00 56.38 102 SER A O 1
ATOM 795 N N . ARG A 1 103 ? -20.235 -12.676 34.048 1.00 52.25 103 ARG A N 1
ATOM 796 C CA . ARG A 1 103 ? -21.361 -13.480 33.533 1.00 52.25 103 ARG A CA 1
ATOM 797 C C . ARG A 1 103 ? -20.987 -14.382 32.353 1.00 52.25 103 ARG A C 1
ATOM 799 O O . ARG A 1 103 ? -21.793 -15.226 31.970 1.00 52.25 103 ARG A O 1
ATOM 806 N N . ALA A 1 104 ? -19.787 -14.218 31.794 1.00 44.94 104 ALA A N 1
ATOM 807 C CA . ALA A 1 104 ? -19.191 -15.115 30.805 1.00 44.94 104 ALA A CA 1
ATOM 808 C C . ALA A 1 104 ? -18.259 -16.169 31.435 1.00 44.94 104 ALA A C 1
ATOM 810 O O . ALA A 1 104 ? -17.543 -16.866 30.709 1.00 44.94 104 ALA A O 1
ATOM 811 N N . GLU A 1 105 ? -18.272 -16.324 32.765 1.00 46.44 105 GLU A N 1
ATOM 812 C CA . GLU A 1 105 ? -17.658 -17.461 33.452 1.00 46.44 105 GLU A CA 1
ATOM 813 C C . GLU A 1 105 ? -18.529 -18.711 33.262 1.00 46.44 105 GLU A C 1
ATOM 815 O O . GLU A 1 105 ? -19.207 -19.208 34.157 1.00 46.44 105 GLU A O 1
ATOM 820 N N . ILE A 1 106 ? -18.542 -19.204 32.026 1.00 48.88 106 ILE A N 1
ATOM 821 C CA . ILE A 1 106 ? -18.939 -20.571 31.727 1.00 48.88 106 ILE A CA 1
ATOM 822 C C . ILE A 1 106 ? -17.752 -21.433 32.153 1.00 48.88 106 ILE A C 1
ATOM 824 O O . ILE A 1 106 ? -16.639 -21.250 31.653 1.00 48.88 106 ILE A O 1
ATOM 828 N N . GLU A 1 107 ? -18.012 -22.297 33.129 1.00 47.97 107 GLU A N 1
ATOM 829 C CA . GLU A 1 107 ? -17.179 -23.375 33.658 1.00 47.97 107 GLU A CA 1
ATOM 830 C C . GLU A 1 107 ? -15.929 -23.679 32.812 1.00 47.97 107 GLU A C 1
ATOM 832 O O . GLU A 1 107 ? -15.982 -24.173 31.683 1.00 47.97 107 GLU A O 1
ATOM 837 N N . SER A 1 108 ? -14.779 -23.314 33.379 1.00 51.00 108 SER A N 1
ATOM 838 C CA . SER A 1 108 ? -13.449 -23.447 32.797 1.00 51.00 108 SER A CA 1
ATOM 839 C C . SER A 1 108 ? -13.152 -24.896 32.394 1.00 51.00 108 SER A C 1
ATOM 841 O O . SER A 1 108 ? -12.652 -25.691 33.190 1.00 51.00 108 SER A O 1
ATOM 843 N N . ARG A 1 109 ? -13.390 -25.240 31.123 1.00 55.66 109 ARG A N 1
ATOM 844 C CA . ARG A 1 109 ? -12.750 -26.395 30.484 1.00 55.66 109 ARG A CA 1
ATOM 845 C C . ARG A 1 109 ? -11.252 -26.093 30.425 1.00 55.66 109 ARG A C 1
ATOM 847 O O . ARG A 1 109 ? -10.793 -25.332 29.574 1.00 55.66 109 ARG A O 1
ATOM 854 N N . ALA A 1 110 ? -10.528 -26.635 31.395 1.00 43.69 110 ALA A N 1
ATOM 855 C CA . ALA A 1 110 ? -9.166 -26.298 31.795 1.00 43.69 110 ALA A CA 1
ATOM 856 C C . ALA A 1 110 ? -8.046 -26.637 30.786 1.00 43.69 110 ALA A C 1
ATOM 858 O O . ALA A 1 110 ? -6.933 -26.914 31.203 1.00 43.69 110 ALA A O 1
ATOM 859 N N . ASP A 1 111 ? -8.294 -26.539 29.479 1.00 54.44 111 ASP A N 1
ATOM 860 C CA . ASP A 1 111 ? -7.280 -26.699 28.428 1.00 54.44 111 ASP A CA 1
ATOM 861 C C . ASP A 1 111 ? -7.454 -25.636 27.335 1.00 54.44 111 ASP A C 1
ATOM 863 O O . ASP A 1 111 ? -7.544 -25.917 26.137 1.00 54.44 111 ASP A O 1
ATOM 867 N N . ARG A 1 112 ? -7.517 -24.357 27.732 1.00 57.38 112 ARG A N 1
ATOM 868 C CA . ARG A 1 112 ? -7.371 -23.260 26.766 1.00 57.38 112 ARG A CA 1
ATOM 869 C C . ARG A 1 112 ? -5.964 -23.340 26.194 1.00 57.38 112 ARG A C 1
ATOM 871 O O . ARG A 1 112 ? -5.002 -22.932 26.842 1.00 57.38 112 ARG A O 1
ATOM 878 N N . VAL A 1 113 ? -5.856 -23.892 24.988 1.00 66.12 113 VAL A N 1
ATOM 879 C CA . VAL A 1 113 ? -4.578 -24.108 24.315 1.00 66.12 113 VAL A CA 1
ATOM 880 C C . VAL A 1 113 ? -3.790 -22.790 24.325 1.00 66.12 113 VAL A C 1
ATOM 882 O O . VAL A 1 113 ? -4.292 -21.792 23.799 1.00 66.12 113 VAL A O 1
ATOM 885 N N . PRO A 1 114 ? -2.586 -22.726 24.928 1.00 69.00 114 PRO A N 1
ATOM 886 C CA . PRO A 1 114 ? -1.913 -21.454 25.213 1.00 69.00 114 PRO A CA 1
ATOM 887 C C . PRO A 1 114 ? -1.714 -20.536 23.997 1.00 69.00 114 PRO A C 1
ATOM 889 O O . PRO A 1 114 ? -1.636 -19.314 24.142 1.00 69.00 114 PRO A O 1
ATOM 892 N N . TRP A 1 115 ? -1.654 -21.096 22.785 1.00 75.0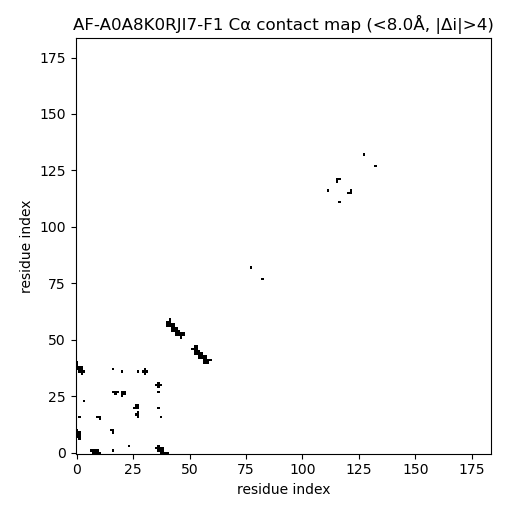0 115 TRP A N 1
ATOM 893 C CA . TRP A 1 115 ? -1.541 -20.319 21.550 1.00 75.00 115 TRP A CA 1
ATOM 894 C C . TRP A 1 115 ? -2.835 -19.571 21.185 1.00 75.00 115 TRP A C 1
ATOM 896 O O . TRP A 1 115 ? -2.746 -18.451 20.689 1.00 75.00 115 TRP A O 1
ATOM 906 N N . LEU A 1 116 ? -4.019 -20.118 21.493 1.00 72.31 116 LEU A N 1
ATOM 907 C CA . LEU A 1 116 ? -5.307 -19.447 21.255 1.00 72.31 116 LEU A CA 1
ATOM 908 C C . LEU A 1 116 ? -5.430 -18.179 22.105 1.00 72.31 116 LEU A C 1
ATOM 910 O O . LEU A 1 116 ? -5.913 -17.150 21.630 1.00 72.31 116 LEU A O 1
ATOM 914 N N . VAL A 1 117 ? -4.944 -18.239 23.348 1.00 72.88 117 VAL A N 1
ATOM 915 C CA . VAL A 1 117 ? -4.909 -17.086 24.258 1.00 72.88 117 VAL A CA 1
ATOM 916 C C . VAL A 1 117 ? -3.849 -16.077 23.814 1.00 72.88 117 VAL A C 1
ATOM 918 O O . VAL A 1 117 ? -4.156 -14.893 23.708 1.00 72.88 117 VAL A O 1
ATOM 921 N N . ARG A 1 118 ? -2.628 -16.526 23.479 1.00 74.88 118 ARG A N 1
ATOM 922 C CA . ARG A 1 118 ? -1.532 -15.647 23.020 1.00 74.88 118 ARG A CA 1
ATOM 923 C C . ARG A 1 118 ? -1.904 -14.838 21.779 1.00 74.88 118 ARG A C 1
ATOM 925 O O . ARG A 1 118 ? -1.527 -13.677 21.676 1.00 74.88 118 ARG A O 1
ATOM 932 N N . MET A 1 119 ? -2.625 -15.451 20.848 1.00 78.00 119 MET A N 1
ATOM 933 C CA . MET A 1 119 ? -3.044 -14.804 19.605 1.00 78.00 119 MET A CA 1
ATOM 934 C C . MET A 1 119 ? -4.307 -13.954 19.771 1.00 78.00 119 MET A C 1
ATOM 936 O O . MET A 1 119 ? -4.740 -13.327 18.813 1.00 78.00 119 MET A O 1
ATOM 940 N N . GLY A 1 120 ? -4.920 -13.935 20.960 1.00 81.06 120 GLY A N 1
ATOM 941 C CA . GLY A 1 120 ? -6.150 -13.189 21.199 1.00 81.06 120 GLY A CA 1
ATOM 942 C C . GLY A 1 120 ? -7.327 -13.710 20.376 1.00 81.06 120 GLY A C 1
ATOM 943 O O . GLY A 1 120 ? -8.180 -12.921 19.980 1.00 81.06 120 GLY A O 1
ATOM 944 N N . PHE A 1 121 ? -7.406 -15.023 20.120 1.00 75.06 121 PHE A N 1
ATOM 945 C CA . PHE A 1 121 ? -8.426 -15.624 19.248 1.00 75.06 121 PHE A CA 1
ATOM 946 C C . PHE A 1 121 ? -9.862 -15.239 19.646 1.00 75.06 121 PHE A C 1
ATOM 948 O O . PHE A 1 121 ? -10.696 -14.935 18.798 1.00 75.06 121 PHE A O 1
ATOM 955 N N . ALA A 1 122 ? -10.120 -15.129 20.953 1.00 76.50 122 ALA A N 1
ATOM 956 C CA . ALA A 1 122 ? -11.405 -14.690 21.498 1.00 76.50 122 ALA A CA 1
ATOM 957 C C . ALA A 1 122 ? -11.844 -13.297 21.003 1.00 76.50 122 ALA A C 1
ATOM 959 O O . ALA A 1 122 ? -13.037 -13.027 20.902 1.00 76.50 122 ALA A O 1
ATOM 960 N N . THR A 1 123 ? -10.900 -12.412 20.664 1.00 80.75 123 THR A N 1
ATOM 961 C CA . THR A 1 123 ? -11.215 -11.082 20.119 1.00 80.75 123 THR A CA 1
ATOM 962 C C . THR A 1 123 ? -11.711 -11.136 18.676 1.00 80.75 123 THR A C 1
ATOM 964 O O . THR A 1 123 ? -12.532 -10.301 18.304 1.00 80.75 123 THR A O 1
ATOM 967 N N . TYR A 1 124 ? -11.276 -12.128 17.893 1.00 77.62 124 TYR A N 1
ATOM 968 C CA . TYR A 1 124 ? -11.704 -12.324 16.505 1.00 77.62 124 TYR A CA 1
ATOM 969 C C . TYR A 1 124 ? -13.097 -12.939 16.401 1.00 77.62 124 TYR A C 1
ATOM 971 O O . TYR A 1 124 ? -13.798 -12.675 15.435 1.00 77.62 124 TYR A O 1
ATOM 979 N N . LEU A 1 125 ? -13.512 -13.715 17.404 1.00 80.38 125 LEU A N 1
ATOM 980 C CA . LEU A 1 125 ? -14.866 -14.272 17.479 1.00 80.38 125 LEU A CA 1
ATOM 981 C C . LEU A 1 125 ? -15.889 -13.287 18.064 1.00 80.38 125 LEU A C 1
ATOM 983 O O . LEU A 1 125 ? -17.086 -13.563 18.083 1.00 80.38 125 LEU A O 1
ATOM 987 N N . ARG A 1 126 ? -15.444 -12.126 18.559 1.00 83.62 126 ARG A N 1
ATOM 988 C CA . ARG A 1 126 ? -16.326 -11.153 19.204 1.00 83.62 126 ARG A CA 1
ATOM 989 C C . ARG A 1 126 ? -17.301 -10.553 18.186 1.00 83.62 126 ARG A C 1
ATOM 991 O O . ARG A 1 126 ? -16.896 -9.780 17.325 1.00 83.62 126 ARG A O 1
ATOM 998 N N . GLY A 1 127 ? -18.589 -10.861 18.346 1.00 83.44 127 GLY A N 1
ATOM 999 C CA . GLY A 1 127 ? -19.673 -10.373 17.484 1.00 83.44 127 GLY A CA 1
ATOM 1000 C C . GLY A 1 127 ? -20.057 -11.318 16.342 1.00 83.44 127 GLY A C 1
ATOM 1001 O O . GLY A 1 127 ? -21.017 -11.021 15.638 1.00 83.44 127 GLY A O 1
ATOM 1002 N N . LEU A 1 128 ? -19.356 -12.447 16.185 1.00 83.38 128 LEU A N 1
ATOM 1003 C CA . LEU A 1 128 ? -19.745 -13.527 15.277 1.00 83.38 128 LEU A CA 1
ATOM 1004 C C . LEU A 1 128 ? -20.687 -14.496 15.991 1.00 83.38 128 LEU A C 1
ATOM 1006 O O . LEU A 1 128 ? -20.452 -14.868 17.141 1.00 83.38 128 LEU A O 1
ATOM 1010 N N . ARG A 1 129 ? -21.748 -14.919 15.303 1.00 86.81 129 ARG A N 1
ATOM 1011 C CA . ARG A 1 129 ? -22.645 -15.977 15.781 1.00 86.81 129 ARG A CA 1
ATOM 1012 C C . ARG A 1 129 ? -22.078 -17.345 15.417 1.00 86.81 129 ARG A C 1
ATOM 1014 O O . ARG A 1 129 ? -21.486 -17.504 14.353 1.00 86.81 129 ARG A O 1
ATOM 1021 N N . ASP A 1 130 ? -22.359 -18.357 16.231 1.00 83.38 130 ASP A N 1
ATOM 1022 C CA . ASP A 1 130 ? -21.904 -19.732 15.971 1.00 83.38 130 ASP A CA 1
ATOM 1023 C C . ASP A 1 130 ? -22.341 -20.247 14.594 1.00 83.38 130 ASP A C 1
ATOM 1025 O O . ASP A 1 130 ? -21.565 -20.892 13.899 1.00 83.38 130 ASP A O 1
ATOM 1029 N N . ALA A 1 131 ? -23.545 -19.883 14.142 1.00 81.75 131 ALA A N 1
ATOM 1030 C CA . ALA A 1 131 ? -24.024 -20.215 12.800 1.00 81.75 131 ALA A CA 1
ATOM 1031 C C . ALA A 1 131 ? -23.148 -19.615 11.680 1.00 81.75 131 ALA A C 1
ATOM 1033 O O . ALA A 1 131 ? -22.928 -20.257 10.656 1.00 81.75 131 ALA A O 1
ATOM 1034 N N . GLU A 1 132 ? -22.620 -18.403 11.872 1.00 85.50 132 GLU A N 1
ATOM 1035 C CA . GLU A 1 132 ? -21.735 -17.732 10.908 1.00 85.50 132 GLU A CA 1
ATOM 1036 C C . GLU A 1 132 ? -20.343 -18.375 10.913 1.00 85.50 132 GLU A C 1
ATOM 1038 O O . GLU A 1 132 ? -19.761 -18.620 9.852 1.00 85.50 132 GLU A O 1
ATOM 1043 N N . ILE A 1 133 ? -19.845 -18.727 12.101 1.00 85.81 133 ILE A N 1
ATOM 1044 C CA . ILE A 1 133 ? -18.590 -19.466 12.263 1.00 85.81 133 ILE A CA 1
ATOM 1045 C C . ILE A 1 133 ? -18.699 -20.819 11.555 1.00 85.81 133 ILE A C 1
ATOM 1047 O O . ILE A 1 133 ? -17.860 -21.134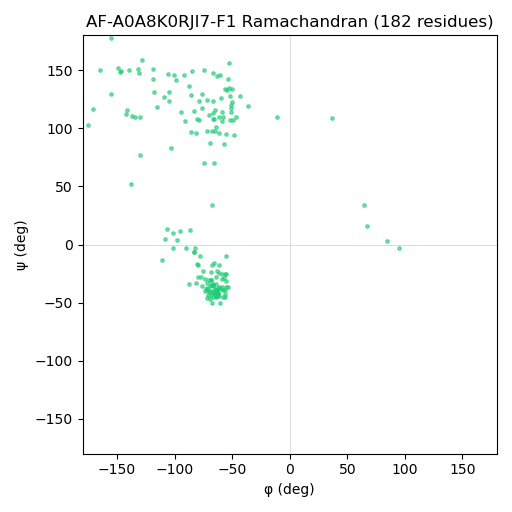 10.717 1.00 85.81 133 ILE A O 1
ATOM 1051 N N . LEU A 1 134 ? -19.762 -21.584 11.810 1.00 82.75 134 LEU A N 1
ATOM 1052 C CA . LEU A 1 134 ? -19.990 -22.887 11.184 1.00 82.75 134 LEU A CA 1
ATOM 1053 C C . LEU A 1 134 ? -20.138 -22.775 9.664 1.00 82.75 134 LEU A C 1
ATOM 1055 O O . LEU A 1 134 ? -19.512 -23.551 8.947 1.00 82.75 134 LEU A O 1
ATOM 1059 N N . SER A 1 135 ? -20.860 -21.764 9.165 1.00 77.75 135 SER A N 1
ATOM 1060 C CA . SER A 1 135 ? -21.024 -21.548 7.719 1.00 77.75 135 SER A CA 1
ATOM 1061 C C . SER A 1 135 ? -19.699 -21.338 6.973 1.00 77.75 135 SER A C 1
ATOM 1063 O O . SER A 1 135 ? -19.594 -21.637 5.786 1.00 77.75 135 SER A O 1
ATOM 1065 N N . SER A 1 136 ? -18.669 -20.853 7.673 1.00 78.81 136 SER A N 1
ATOM 1066 C CA . SER A 1 136 ? -17.340 -20.623 7.098 1.00 78.81 136 SER A CA 1
ATOM 1067 C C . SER A 1 136 ? -16.552 -21.921 6.888 1.00 78.81 136 SER A C 1
ATOM 1069 O O . SER A 1 136 ? -15.633 -21.949 6.070 1.00 78.81 136 SER A O 1
ATOM 1071 N N . TYR A 1 137 ? -16.899 -22.985 7.619 1.00 77.62 137 TYR A N 1
ATOM 1072 C CA . TYR A 1 137 ? -16.236 -24.291 7.550 1.00 77.62 137 TYR A CA 1
ATOM 1073 C C . TYR A 1 137 ? -17.109 -25.381 6.924 1.00 7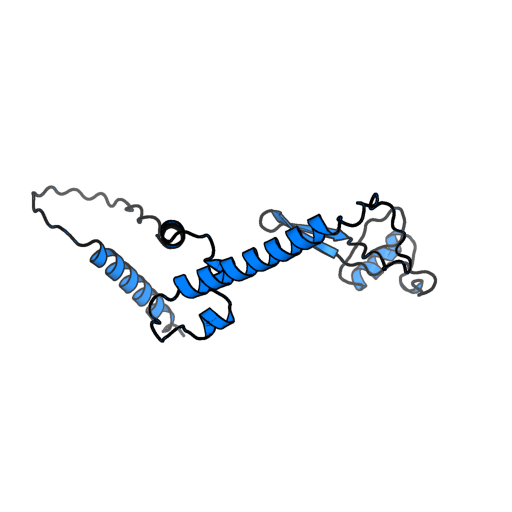7.62 137 TYR A C 1
ATOM 1075 O O . TYR A 1 137 ? -16.583 -26.431 6.556 1.00 77.62 137 TYR A O 1
ATOM 1083 N N . THR A 1 138 ? -18.416 -25.155 6.766 1.00 83.00 138 THR A N 1
ATOM 1084 C CA . THR A 1 138 ? -19.272 -26.054 5.990 1.00 83.00 138 THR A CA 1
ATOM 1085 C C . THR A 1 138 ? -18.841 -26.010 4.534 1.00 83.00 138 THR A C 1
ATOM 1087 O O . THR A 1 138 ? -19.051 -25.018 3.832 1.00 83.00 138 THR A O 1
ATOM 1090 N N . LEU A 1 139 ? -18.214 -27.093 4.086 1.00 77.81 139 LEU A N 1
ATOM 1091 C CA . LEU A 1 139 ? -17.884 -27.267 2.684 1.00 77.81 139 LEU A CA 1
ATOM 1092 C C . LEU A 1 139 ? -19.184 -27.333 1.868 1.00 77.81 139 LEU A C 1
ATOM 1094 O O . LEU A 1 139 ? -20.181 -27.883 2.347 1.00 77.81 139 LEU A O 1
ATOM 1098 N N . PRO A 1 140 ? -19.198 -26.789 0.637 1.00 75.81 140 PRO A N 1
ATOM 1099 C CA . PRO A 1 140 ? -20.295 -27.032 -0.284 1.00 75.81 140 PRO A CA 1
ATOM 1100 C C . PRO A 1 140 ? -20.510 -28.539 -0.395 1.00 75.81 140 PRO A C 1
ATOM 1102 O O . PRO A 1 140 ? -19.550 -29.273 -0.642 1.00 75.81 140 PRO A O 1
ATOM 1105 N N . ARG A 1 141 ? -21.756 -28.989 -0.200 1.00 65.50 141 ARG A N 1
ATOM 1106 C CA . ARG A 1 141 ? -22.136 -30.391 -0.403 1.00 65.50 141 ARG A CA 1
ATOM 1107 C C . ARG A 1 141 ? -21.614 -30.795 -1.777 1.00 65.50 141 ARG A C 1
ATOM 1109 O O . ARG A 1 141 ? -21.886 -30.079 -2.746 1.00 65.50 141 ARG A O 1
ATOM 1116 N N . SER A 1 142 ? -20.788 -31.842 -1.835 1.00 60.31 142 SER A N 1
ATOM 1117 C CA . SER A 1 142 ? -20.172 -32.277 -3.084 1.00 60.31 142 SER A CA 1
ATOM 1118 C C . SER A 1 142 ? -21.286 -32.427 -4.113 1.00 60.31 142 SER A C 1
ATOM 1120 O O . SER A 1 142 ? -22.264 -33.147 -3.911 1.00 60.31 142 SER A O 1
ATOM 1122 N N . MET A 1 143 ? -21.207 -31.628 -5.177 1.00 50.47 143 MET A N 1
ATOM 1123 C CA . MET A 1 143 ? -22.065 -31.833 -6.327 1.00 50.47 143 MET A CA 1
ATOM 1124 C C . MET A 1 143 ? -21.757 -33.243 -6.808 1.00 50.47 143 MET A C 1
ATOM 1126 O O . MET A 1 143 ? -20.622 -33.544 -7.181 1.00 50.47 143 MET A O 1
ATOM 1130 N N . ASP A 1 144 ? -22.756 -34.104 -6.686 1.00 53.97 144 ASP A N 1
ATOM 1131 C CA . ASP A 1 144 ? -22.746 -35.456 -7.199 1.00 53.97 144 ASP A CA 1
ATOM 1132 C C . ASP A 1 144 ? -22.293 -35.356 -8.660 1.00 53.97 144 ASP A C 1
ATOM 1134 O O . ASP A 1 144 ? -22.989 -34.786 -9.510 1.00 53.97 144 ASP A O 1
ATOM 1138 N N . LEU A 1 145 ? -21.060 -35.782 -8.947 1.00 47.47 145 LEU A N 1
ATOM 1139 C CA . LEU A 1 145 ? -20.608 -35.948 -10.319 1.00 47.47 145 LEU A CA 1
ATOM 1140 C C . LEU A 1 145 ? -21.404 -37.133 -10.839 1.00 47.47 145 LEU A C 1
ATOM 1142 O O . LEU A 1 145 ? -20.973 -38.271 -10.696 1.00 47.47 145 LEU A O 1
ATOM 1146 N N . GLY A 1 146 ? -22.597 -36.825 -11.355 1.00 43.38 146 GLY A N 1
ATOM 1147 C CA . GLY A 1 146 ? -23.617 -37.769 -11.773 1.00 43.38 146 GLY A CA 1
ATOM 1148 C C . GLY A 1 146 ? -23.044 -38.862 -12.658 1.00 43.38 146 GLY A C 1
ATOM 1149 O O . GLY A 1 146 ? -22.956 -38.717 -13.878 1.00 43.38 146 GLY A O 1
ATOM 1150 N N . GLY A 1 147 ? -22.690 -39.974 -12.021 1.00 41.75 147 GLY A N 1
ATOM 1151 C CA . GLY A 1 147 ? -22.600 -41.273 -12.646 1.00 41.75 147 GLY A CA 1
ATOM 1152 C C . GLY A 1 147 ? -24.023 -41.724 -12.909 1.00 41.75 147 GLY A C 1
ATOM 1153 O O . GLY A 1 147 ? -24.706 -42.207 -12.015 1.00 41.75 147 GLY A O 1
ATOM 1154 N N . ARG A 1 148 ? -24.486 -41.519 -14.142 1.00 49.62 148 ARG A N 1
ATOM 1155 C CA . ARG A 1 148 ? -25.580 -42.323 -14.676 1.00 49.62 148 ARG A CA 1
ATOM 1156 C C . ARG A 1 148 ? -25.100 -43.769 -14.704 1.00 49.62 148 ARG A C 1
ATOM 1158 O O . ARG A 1 148 ? -24.262 -44.095 -15.536 1.00 49.62 148 ARG A O 1
ATOM 1165 N N . ASP A 1 149 ? -25.652 -44.593 -13.830 1.00 46.31 149 ASP A N 1
ATOM 1166 C CA . ASP A 1 149 ? -25.964 -45.971 -14.171 1.00 46.31 149 ASP A CA 1
ATOM 1167 C C . ASP A 1 149 ? -27.292 -46.330 -13.510 1.00 46.31 149 ASP A C 1
ATOM 1169 O O . ASP A 1 149 ? -27.455 -46.281 -12.292 1.00 46.31 149 ASP A O 1
ATOM 1173 N N . ASP A 1 150 ? -28.261 -46.606 -14.374 1.00 49.75 150 ASP A N 1
ATOM 1174 C CA . ASP A 1 150 ? -29.583 -47.108 -14.052 1.00 49.75 150 ASP A CA 1
ATOM 1175 C C . ASP A 1 150 ? -29.490 -48.412 -13.248 1.00 49.75 150 ASP A C 1
ATOM 1177 O O . ASP A 1 150 ? -28.768 -49.333 -13.645 1.00 49.75 150 ASP A O 1
ATOM 1181 N N . ARG A 1 151 ? -30.278 -48.510 -12.170 1.00 45.84 151 ARG A N 1
ATOM 1182 C CA . ARG A 1 151 ? -30.951 -49.739 -11.718 1.00 45.84 151 ARG A CA 1
ATOM 1183 C C . ARG A 1 151 ? -31.930 -49.422 -10.590 1.00 45.84 151 ARG A C 1
ATOM 1185 O O . ARG A 1 151 ? -31.532 -48.980 -9.517 1.00 45.84 151 ARG A O 1
ATOM 1192 N N . ASP A 1 152 ? -33.201 -49.663 -10.885 1.00 51.38 152 ASP A N 1
ATOM 1193 C CA . ASP A 1 152 ? -34.297 -49.776 -9.928 1.00 51.38 152 ASP A CA 1
ATOM 1194 C C . ASP A 1 152 ? -33.967 -50.838 -8.864 1.00 51.38 152 ASP A C 1
ATOM 1196 O O . ASP A 1 152 ? -33.565 -51.940 -9.240 1.00 51.38 152 ASP A O 1
ATOM 1200 N N . ASP A 1 153 ? -34.161 -50.540 -7.576 1.00 48.28 153 ASP A N 1
ATOM 1201 C CA . ASP A 1 153 ? -34.723 -51.504 -6.619 1.00 48.28 153 ASP A CA 1
ATOM 1202 C C . ASP A 1 153 ? -35.182 -50.812 -5.322 1.00 48.28 153 ASP A C 1
ATOM 1204 O O . ASP A 1 153 ? -34.671 -49.767 -4.916 1.00 48.28 153 ASP A O 1
ATOM 1208 N N . ASP A 1 154 ? -36.197 -51.407 -4.719 1.00 48.81 154 ASP A N 1
ATOM 1209 C CA . ASP A 1 154 ? -37.141 -50.839 -3.771 1.00 48.81 154 ASP A CA 1
ATOM 1210 C C . ASP A 1 154 ? -36.607 -50.601 -2.339 1.00 48.81 154 ASP A C 1
ATOM 1212 O O . ASP A 1 154 ? -35.792 -51.347 -1.808 1.00 48.81 154 ASP A O 1
ATOM 1216 N N . ASN A 1 155 ? -37.183 -49.583 -1.684 1.00 51.44 155 ASN A N 1
ATOM 1217 C CA . ASN A 1 155 ? -37.519 -49.505 -0.253 1.00 51.44 155 ASN A CA 1
ATOM 1218 C C . ASN A 1 155 ? -36.565 -50.150 0.786 1.00 51.44 155 ASN A C 1
ATOM 1220 O O . ASN A 1 155 ? -36.682 -51.340 1.067 1.00 51.44 155 ASN A O 1
ATOM 1224 N N . ASP A 1 156 ? -35.853 -49.320 1.559 1.00 42.34 156 ASP A N 1
ATOM 1225 C CA . ASP A 1 156 ? -35.829 -49.481 3.023 1.00 42.34 156 ASP A CA 1
ATOM 1226 C C . ASP A 1 156 ? -35.506 -48.158 3.734 1.00 42.34 156 ASP A C 1
ATOM 1228 O O . ASP A 1 156 ? -34.547 -47.457 3.407 1.00 42.34 156 ASP A O 1
ATOM 1232 N N . GLY A 1 157 ? -36.337 -47.812 4.713 1.00 51.56 157 GLY A N 1
ATOM 1233 C CA . GLY A 1 157 ? -36.141 -46.657 5.569 1.00 51.56 157 GLY A CA 1
ATOM 1234 C C . GLY A 1 157 ? -34.961 -46.897 6.496 1.00 51.56 157 GLY A C 1
ATOM 1235 O O . GLY A 1 157 ? -35.039 -47.699 7.421 1.00 51.56 157 GLY A O 1
ATOM 1236 N N . SER A 1 158 ? -33.883 -46.156 6.289 1.00 44.16 158 SER A N 1
ATOM 1237 C CA . SER A 1 158 ? -32.777 -46.095 7.236 1.00 44.16 158 SER A CA 1
ATOM 1238 C C . SER A 1 158 ? -32.370 -44.643 7.435 1.00 44.16 158 SER A C 1
ATOM 1240 O O . SER A 1 158 ? -31.871 -43.954 6.549 1.00 44.16 158 SER A O 1
ATOM 1242 N N . ASP A 1 159 ? -32.695 -44.186 8.638 1.00 51.09 159 ASP A N 1
ATOM 1243 C CA . ASP A 1 159 ? -32.181 -43.005 9.310 1.00 51.09 159 ASP A CA 1
ATOM 1244 C C . ASP A 1 159 ? -30.652 -43.134 9.399 1.00 51.09 159 ASP A C 1
ATOM 1246 O O . ASP A 1 159 ? -30.111 -43.721 10.336 1.00 51.09 159 ASP A O 1
ATOM 1250 N N . PHE A 1 160 ? -29.953 -42.703 8.349 1.00 45.25 160 PHE A N 1
ATOM 1251 C CA . PHE A 1 160 ? -28.498 -42.673 8.335 1.00 45.25 160 PHE A CA 1
ATOM 1252 C C . PHE A 1 160 ? -28.030 -41.319 8.847 1.00 45.25 160 PHE A C 1
ATOM 1254 O O . PHE A 1 160 ? -28.132 -40.298 8.164 1.00 45.25 160 PHE A O 1
ATOM 1261 N N . SER A 1 161 ? -27.526 -41.354 10.079 1.00 51.28 161 SER A N 1
ATOM 1262 C CA . SER A 1 161 ? -26.713 -40.325 10.710 1.00 51.28 161 SER A CA 1
ATOM 1263 C C . SER A 1 161 ? -25.767 -39.659 9.710 1.00 51.28 161 SER A C 1
ATOM 1265 O O . SER A 1 161 ? -24.852 -40.285 9.180 1.00 51.28 161 SER A O 1
ATOM 1267 N N . ASP A 1 162 ? -25.933 -38.348 9.548 1.00 53.16 162 ASP A N 1
ATOM 1268 C CA . ASP A 1 162 ? -25.063 -37.445 8.775 1.00 53.16 162 ASP A CA 1
ATOM 1269 C C . ASP A 1 162 ? -23.578 -37.492 9.235 1.00 53.16 162 ASP A C 1
ATOM 1271 O O . ASP A 1 162 ? -22.690 -36.962 8.571 1.00 53.16 162 ASP A O 1
ATOM 1275 N N . ASP A 1 163 ? -23.292 -38.152 10.365 1.00 53.31 163 ASP A N 1
ATOM 1276 C CA . ASP A 1 163 ? -21.964 -38.344 10.965 1.00 53.31 163 ASP A CA 1
ATOM 1277 C C . ASP A 1 163 ? -21.060 -39.287 10.139 1.00 53.31 163 ASP A C 1
ATOM 1279 O O . ASP A 1 163 ? -19.858 -39.044 9.982 1.00 53.31 163 ASP A O 1
ATOM 1283 N N . ASP A 1 164 ? -21.642 -40.317 9.512 1.00 56.31 164 ASP A N 1
ATOM 1284 C CA . ASP A 1 164 ? -20.881 -41.332 8.769 1.00 56.31 164 ASP A CA 1
ATOM 1285 C C . ASP A 1 164 ? -20.269 -40.764 7.476 1.00 56.31 164 ASP A C 1
ATOM 1287 O O . ASP A 1 164 ? -19.177 -41.163 7.044 1.00 56.31 164 ASP A O 1
ATOM 1291 N N . HIS A 1 165 ? -20.928 -39.772 6.866 1.00 56.19 165 HIS A N 1
ATOM 1292 C CA . HIS A 1 165 ? -20.455 -39.164 5.624 1.00 56.19 165 HIS A CA 1
ATOM 1293 C C . HIS A 1 165 ? -19.213 -38.285 5.848 1.00 56.19 165 HIS A C 1
ATOM 1295 O O . HIS A 1 165 ? -18.284 -38.304 5.035 1.00 56.19 165 HIS A O 1
ATOM 1301 N N . ILE A 1 166 ? -19.159 -37.573 6.978 1.00 58.59 166 ILE A N 1
ATOM 1302 C CA . ILE A 1 166 ? -18.047 -36.686 7.351 1.00 58.59 166 ILE A CA 1
ATOM 1303 C C . ILE A 1 166 ? -16.801 -37.515 7.687 1.00 58.59 166 ILE A C 1
ATOM 1305 O O . ILE A 1 166 ? -15.686 -37.182 7.277 1.00 58.59 166 ILE A O 1
ATOM 1309 N N . ASN A 1 167 ? -16.989 -38.635 8.390 1.00 61.94 167 ASN A N 1
ATOM 1310 C CA . ASN A 1 167 ? -15.904 -39.540 8.759 1.00 61.94 167 ASN A CA 1
ATOM 1311 C C . ASN A 1 167 ? -15.282 -40.227 7.526 1.00 61.94 167 ASN A C 1
ATOM 1313 O O . ASN A 1 167 ? -14.060 -40.387 7.425 1.00 61.94 167 ASN A O 1
ATOM 1317 N N . THR A 1 168 ? -16.113 -40.549 6.530 1.00 65.56 168 THR A N 1
ATOM 1318 C CA . THR A 1 168 ? -15.664 -41.129 5.257 1.00 65.56 168 THR A CA 1
ATOM 1319 C C . THR A 1 168 ? -14.806 -40.146 4.448 1.00 65.56 168 THR A C 1
ATOM 1321 O O . THR A 1 168 ? -13.754 -40.528 3.924 1.00 65.56 168 THR A O 1
ATOM 1324 N N . ASP A 1 169 ? -15.194 -38.869 4.392 1.00 60.50 169 ASP A N 1
ATOM 1325 C CA . ASP A 1 169 ? -14.427 -37.832 3.690 1.00 60.50 169 ASP A CA 1
ATOM 1326 C C . ASP A 1 169 ? -13.117 -37.481 4.410 1.00 60.50 169 ASP A C 1
ATOM 1328 O O . ASP A 1 169 ? -12.073 -37.354 3.763 1.00 60.50 169 ASP A O 1
ATOM 1332 N N . LEU A 1 170 ? -13.120 -37.417 5.748 1.00 67.06 170 LEU A N 1
ATOM 1333 C CA . LEU A 1 170 ? -11.900 -37.203 6.535 1.00 67.06 170 LEU A CA 1
ATOM 1334 C C . LEU A 1 170 ? -10.889 -38.341 6.315 1.00 67.06 170 LEU A C 1
ATOM 1336 O O . LEU A 1 170 ? -9.704 -38.094 6.081 1.00 67.06 170 LEU A O 1
ATOM 1340 N N . SER A 1 171 ? -11.369 -39.587 6.319 1.00 68.25 171 SER A N 1
ATOM 1341 C CA . SER A 1 171 ? -10.549 -40.780 6.088 1.00 68.25 171 SER A CA 1
ATOM 1342 C C . SER A 1 171 ? -9.936 -40.797 4.680 1.00 68.25 171 SER A C 1
ATOM 1344 O O . SER A 1 171 ? -8.763 -41.147 4.516 1.00 68.25 171 SER A O 1
ATOM 1346 N N . ARG A 1 172 ? -10.681 -40.351 3.656 1.00 70.00 172 ARG A N 1
ATOM 1347 C CA . ARG A 1 172 ? -10.164 -40.185 2.285 1.00 70.00 172 ARG A CA 1
ATOM 1348 C C . ARG A 1 172 ? -9.068 -39.124 2.200 1.00 70.00 172 ARG A C 1
ATOM 1350 O O . ARG A 1 172 ? -8.042 -39.376 1.570 1.00 70.00 172 ARG A O 1
ATOM 1357 N N . ILE A 1 173 ? -9.254 -37.968 2.840 1.00 72.88 173 ILE A N 1
ATOM 1358 C CA . ILE A 1 173 ? -8.266 -36.875 2.832 1.00 72.88 173 ILE A CA 1
ATOM 1359 C C . ILE A 1 173 ? -6.966 -37.308 3.520 1.00 72.88 173 ILE A C 1
ATOM 1361 O O . ILE A 1 173 ? -5.882 -37.074 2.985 1.00 72.88 173 ILE A O 1
ATOM 1365 N N . LEU A 1 174 ? -7.062 -37.978 4.672 1.00 73.69 174 LEU A N 1
ATOM 1366 C CA . LEU A 1 174 ? -5.890 -38.482 5.394 1.00 73.69 174 LEU A CA 1
ATOM 1367 C C . LEU A 1 174 ? -5.130 -39.536 4.577 1.00 73.69 174 LEU A C 1
ATOM 1369 O O . LEU A 1 174 ? -3.905 -39.485 4.508 1.00 73.69 174 LEU A O 1
ATOM 1373 N N . THR A 1 175 ? -5.846 -40.422 3.882 1.00 72.19 175 THR A N 1
ATOM 1374 C CA . THR A 1 175 ? -5.233 -41.430 3.000 1.00 72.19 175 THR A CA 1
ATOM 1375 C C . THR A 1 175 ? -4.515 -40.791 1.805 1.00 72.19 175 THR A C 1
ATOM 1377 O O . THR A 1 17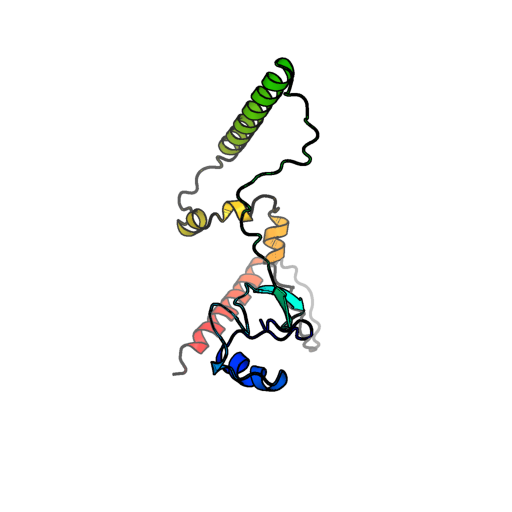5 ? -3.411 -41.199 1.448 1.00 72.19 175 THR A O 1
ATOM 1380 N N . ALA A 1 176 ? -5.103 -39.755 1.198 1.00 62.94 176 ALA A N 1
ATOM 1381 C CA . ALA A 1 176 ? -4.478 -39.025 0.094 1.00 62.94 176 ALA A CA 1
ATOM 1382 C C . ALA A 1 176 ? -3.220 -38.255 0.536 1.00 62.94 176 ALA A C 1
ATOM 1384 O O . ALA A 1 176 ? -2.256 -38.165 -0.223 1.00 62.94 176 ALA A O 1
ATOM 1385 N N . ALA A 1 177 ? -3.209 -37.726 1.762 1.00 63.31 177 ALA A N 1
ATOM 1386 C CA . ALA A 1 177 ? -2.042 -37.055 2.327 1.00 63.31 177 ALA A CA 1
ATOM 1387 C C . ALA A 1 177 ? -0.893 -38.038 2.621 1.00 63.31 177 ALA A C 1
ATOM 1389 O O . ALA A 1 177 ? 0.262 -37.728 2.322 1.00 63.31 177 ALA A O 1
ATOM 1390 N N . ASP A 1 178 ? -1.196 -39.235 3.130 1.00 62.31 178 ASP A N 1
ATOM 1391 C CA . ASP A 1 178 ? -0.186 -40.241 3.494 1.00 62.31 178 ASP A CA 1
ATOM 1392 C C . ASP A 1 178 ? 0.540 -40.829 2.264 1.00 62.31 178 ASP A C 1
ATOM 1394 O O . ASP A 1 178 ? 1.741 -41.096 2.293 1.00 62.31 178 ASP A O 1
ATOM 1398 N N . GLY A 1 179 ? -0.147 -40.908 1.117 1.00 59.66 179 GLY A N 1
ATOM 1399 C CA . GLY A 1 179 ? 0.450 -41.333 -0.156 1.00 59.66 179 GLY A CA 1
ATOM 1400 C C . GLY A 1 179 ? 1.493 -40.365 -0.739 1.00 59.66 179 GLY A C 1
ATOM 1401 O O . GLY A 1 179 ? 2.291 -40.766 -1.580 1.00 59.66 179 GLY A O 1
ATOM 1402 N N . THR A 1 180 ? 1.533 -39.105 -0.287 1.00 57.12 180 THR A N 1
ATOM 1403 C CA . THR A 1 180 ? 2.473 -38.087 -0.807 1.00 57.12 180 THR A CA 1
ATOM 1404 C C . THR A 1 180 ? 3.817 -38.027 -0.071 1.00 57.12 180 THR A C 1
ATOM 1406 O O . THR A 1 180 ? 4.702 -37.276 -0.479 1.00 57.12 180 THR A O 1
ATOM 1409 N N . LEU A 1 181 ? 4.005 -38.824 0.989 1.00 53.84 181 LEU A N 1
ATOM 1410 C CA . LEU A 1 181 ? 5.229 -38.825 1.807 1.00 53.84 181 LEU A CA 1
ATOM 1411 C C . LEU A 1 181 ? 6.198 -39.985 1.510 1.00 53.84 181 LEU A C 1
ATOM 1413 O O . LEU A 1 181 ? 7.293 -40.007 2.071 1.00 53.84 181 LEU A O 1
ATOM 1417 N N . MET A 1 182 ? 5.843 -40.911 0.612 1.00 54.59 182 MET A N 1
ATOM 1418 C CA . MET A 1 182 ? 6.657 -42.091 0.264 1.00 54.59 182 MET A CA 1
ATOM 1419 C C . MET A 1 182 ? 7.301 -42.034 -1.132 1.00 54.59 182 MET A C 1
ATOM 1421 O O . MET A 1 182 ? 7.958 -42.992 -1.530 1.00 54.59 182 MET A O 1
ATOM 1425 N N . GLU A 1 183 ? 7.165 -40.930 -1.873 1.00 54.50 183 GLU A N 1
ATOM 1426 C CA . GLU A 1 183 ? 7.866 -40.748 -3.151 1.00 54.50 183 GLU A CA 1
ATOM 1427 C C . GLU A 1 183 ? 9.055 -39.796 -2.963 1.00 54.50 183 GLU A C 1
ATOM 1429 O O . GLU A 1 183 ? 8.971 -38.582 -3.164 1.00 54.50 183 GLU A O 1
ATOM 1434 N N . ARG A 1 184 ? 10.172 -40.364 -2.500 1.00 44.84 184 ARG A N 1
ATOM 1435 C CA . ARG A 1 184 ? 11.487 -39.724 -2.518 1.00 44.84 184 ARG A CA 1
ATOM 1436 C C . ARG A 1 184 ? 12.573 -40.725 -2.873 1.00 44.84 184 ARG A C 1
ATOM 1438 O O . ARG A 1 184 ? 12.540 -41.840 -2.311 1.00 44.84 184 ARG A O 1
#

Radius of gyration: 32.63 Å; Cα contacts (8 Å, |Δi|>4): 75; chains: 1; bounding box: 65×78×57 Å

Mean predicted aligned error: 23.09 Å

Foldseek 3Di:
DFPDPPDPDDDPDVVVVQVCQVVVVGHPVPADPVDHRDDDFDWDWDDPDDVDIDTDTDDPPPPPPDPPDPDPPDPDDDDPVVVVVVVVVVVVVVVVVVVVVVVPPDDDPPCPPVVCVVVVVVVVCVPPDPVNVVVVVPDDDPDPPDDDDDDDDDDDDDPDDPVVVVVVVVVVVVVVVVVVPPDD

Solvent-accessible surface area (backbone atoms only — not comparable to full-atom values): 12158 Å² total; per-residue (Å²): 53,48,61,53,96,89,41,89,56,66,67,97,46,66,68,62,50,43,70,47,27,57,82,74,78,38,59,54,87,67,51,36,95,91,53,56,60,50,46,91,75,51,70,49,75,48,76,79,49,96,94,40,75,48,76,46,81,50,79,78,74,71,80,64,95,60,90,77,87,78,75,77,74,76,71,72,78,69,51,77,67,52,52,48,54,57,48,51,52,51,51,49,53,53,49,55,54,49,51,54,56,61,76,60,66,66,79,79,72,90,70,74,56,68,64,49,64,74,69,44,48,72,65,75,51,62,91,61,51,70,70,59,58,48,60,75,68,57,67,78,76,76,75,75,80,78,74,86,72,92,76,93,82,82,90,79,97,71,93,72,64,75,64,59,61,55,55,54,52,51,53,50,52,53,54,59,55,60,65,68,76,74,79,126

pLDDT: mean 71.35, std 16.59, range [38.97, 93.0]

Sequence (184 aa):
ICTDDKCDYCTRRVEKMHDHMPAHGKRASQHTSIRPLWKACKLQTYFTAKGLIDYFVVNEAEPSSSPSPLGTRGEPPPSQEEGKLFGDLKADIIQASHDLGSRAEIESRADRVPWLVRMGFATYLRGLRDAEILSSYTLPRSMDLGGRDDRDDDNDGSDFSDDDHINTDLSRILTAADGTLMER

Secondary structure (DSSP, 8-state):
-B--TT-----S-HHHHHHHGGGGT--GGG--SSS-SB---EEEEEEEETTEEEEEEE------S---------PPPPPHHHHHHHHHHHHHHHHHHHHHHHHT-----S---HHHHHTTHHHHSTT--HHHHHHHH-PPPP-------------------THHHHHHHHHHHHHHHHTTSS--